Protein AF-0000000068354036 (afdb_homodimer)

Radius of gyration: 18.71 Å; Cα contacts (8 Å, |Δi|>4): 370; chains: 2; bounding box: 34×57×46 Å

Structure (mmCIF, N/CA/C/O backbone):
data_AF-0000000068354036-model_v1
#
loop_
_entity.id
_entity.type
_entity.pdbx_description
1 polymer 'Dynein light chain roadblock'
#
loop_
_atom_site.group_PDB
_atom_site.id
_atom_site.type_symbol
_atom_site.label_atom_id
_atom_site.label_alt_id
_atom_site.label_comp_id
_atom_site.label_asym_id
_atom_site.label_entity_id
_atom_site.label_seq_id
_atom_site.pdbx_PDB_ins_code
_atom_site.Cartn_x
_atom_site.Cartn_y
_atom_site.Cartn_z
_atom_site.occupancy
_atom_site.B_iso_or_equiv
_atom_site.auth_seq_id
_atom_site.auth_comp_id
_atom_site.auth_asym_id
_atom_site.auth_atom_id
_atom_site.pdbx_PDB_model_num
ATOM 1 N N . MET A 1 1 ? -12 32.656 7.637 1 22.45 1 MET A N 1
ATOM 2 C CA . MET A 1 1 ? -12.711 31.547 8.25 1 22.45 1 MET A CA 1
ATOM 3 C C . MET A 1 1 ? -11.773 30.359 8.445 1 22.45 1 MET A C 1
ATOM 5 O O . MET A 1 1 ? -11.156 29.875 7.492 1 22.45 1 MET A O 1
ATOM 9 N N . ALA A 1 2 ? -10.922 30.172 9.414 1 35.28 2 ALA A N 1
ATOM 10 C CA . ALA A 1 2 ? -10.055 29.125 9.93 1 35.28 2 ALA A CA 1
ATOM 11 C C . ALA A 1 2 ? -10.664 27.75 9.711 1 35.28 2 ALA A C 1
ATOM 13 O O . ALA A 1 2 ? -11.805 27.484 10.109 1 35.28 2 ALA A O 1
ATOM 14 N N . ALA A 1 3 ? -10.594 27.109 8.625 1 37.38 3 ALA A N 1
ATOM 15 C CA . ALA A 1 3 ? -11.539 26.109 8.125 1 37.38 3 ALA A CA 1
ATOM 16 C C . ALA A 1 3 ? -11.984 25.172 9.234 1 37.38 3 ALA A C 1
ATOM 18 O O . ALA A 1 3 ? -11.148 24.516 9.867 1 37.38 3 ALA A O 1
ATOM 19 N N . ALA A 1 4 ? -13.102 25.391 9.945 1 40.06 4 ALA A N 1
ATOM 20 C CA . ALA A 1 4 ? -13.922 25.188 11.141 1 40.06 4 ALA A CA 1
ATOM 21 C C . ALA A 1 4 ? -13.93 23.734 11.57 1 40.06 4 ALA A C 1
ATOM 23 O O . ALA A 1 4 ? -13.82 23.422 12.758 1 40.06 4 ALA A O 1
ATOM 24 N N . GLY A 1 5 ? -14.664 22.797 10.844 1 39.06 5 GLY A N 1
ATOM 25 C CA . GLY A 1 5 ? -15.367 21.578 11.211 1 39.06 5 GLY A CA 1
ATOM 26 C C . GLY A 1 5 ? -14.438 20.422 11.484 1 39.06 5 GLY A C 1
ATOM 27 O O . GLY A 1 5 ? -14.695 19.297 11.031 1 39.06 5 GLY A O 1
ATOM 28 N N . SER A 1 6 ? -13.156 20.578 11.562 1 49.62 6 SER A N 1
ATOM 29 C CA . SER A 1 6 ? -12.445 19.406 12.07 1 49.62 6 SER A CA 1
ATOM 30 C C . SER A 1 6 ? -13.07 18.891 13.359 1 49.62 6 SER A C 1
ATOM 32 O O . SER A 1 6 ? -12.898 19.484 14.422 1 49.62 6 SER A O 1
ATOM 34 N N . GLY A 1 7 ? -14.336 18.594 13.352 1 48.34 7 GLY A N 1
ATOM 35 C CA . GLY A 1 7 ? -15.062 18.234 14.555 1 48.34 7 GLY A CA 1
ATOM 36 C C . GLY A 1 7 ? -14.227 17.438 15.539 1 48.34 7 GLY A C 1
ATOM 37 O O . GLY A 1 7 ? -13.102 17.031 15.227 1 48.34 7 GLY A O 1
ATOM 38 N N . PRO A 1 8 ? -14.648 17.516 16.812 1 56.28 8 PRO A N 1
ATOM 39 C CA . PRO A 1 8 ? -14.086 16.828 17.969 1 56.28 8 PRO A CA 1
ATOM 40 C C . PRO A 1 8 ? -13.5 15.461 17.625 1 56.28 8 PRO A C 1
ATOM 42 O O . PRO A 1 8 ? -12.5 15.047 18.219 1 56.28 8 PRO A O 1
ATOM 45 N N . ASP A 1 9 ? -14.039 14.93 16.5 1 69.12 9 ASP A N 1
ATOM 46 C CA . ASP A 1 9 ? -13.617 13.578 16.141 1 69.12 9 ASP A CA 1
ATOM 47 C C . ASP A 1 9 ? -12.25 13.578 15.469 1 69.12 9 ASP A C 1
ATOM 49 O O . ASP A 1 9 ? -11.414 12.711 15.742 1 69.12 9 ASP A O 1
ATOM 53 N N . ILE A 1 10 ? -11.93 14.75 14.891 1 74 10 ILE A N 1
ATOM 54 C CA . ILE A 1 10 ? -10.656 14.797 14.18 1 74 10 ILE A CA 1
ATOM 55 C C . ILE A 1 10 ? -9.516 15.047 15.172 1 74 10 ILE A C 1
ATOM 57 O O . ILE A 1 10 ? -8.43 14.492 15.023 1 74 10 ILE A O 1
ATOM 61 N N . GLU A 1 11 ? -9.898 15.82 16.172 1 77.88 11 GLU A N 1
ATOM 62 C CA . GLU A 1 11 ? -8.883 16.125 17.172 1 77.88 11 GLU A CA 1
ATOM 63 C C . GLU A 1 11 ? -8.414 14.867 17.906 1 77.88 11 GLU A C 1
ATOM 65 O O . GLU A 1 11 ? -7.223 14.703 18.156 1 77.88 11 GLU A O 1
ATOM 70 N N . GLU A 1 12 ? -9.414 14.125 18.25 1 78.56 12 GLU A N 1
ATOM 71 C CA . GLU A 1 12 ? -9.062 12.883 18.922 1 78.56 12 GLU A CA 1
ATOM 72 C C . GLU A 1 12 ? -8.227 11.977 18.031 1 78.56 12 GLU A C 1
ATOM 74 O O . GLU A 1 12 ? -7.27 11.352 18.484 1 78.56 12 GLU A O 1
ATOM 79 N N . LEU A 1 13 ? -8.594 11.977 16.75 1 74.88 13 LEU A N 1
ATOM 80 C CA . LEU A 1 13 ? -7.832 11.188 15.789 1 74.88 13 LEU A CA 1
ATOM 81 C C . LEU A 1 13 ? -6.41 11.719 15.648 1 74.88 13 LEU A C 1
ATOM 83 O O . LEU A 1 13 ? -5.449 10.945 15.656 1 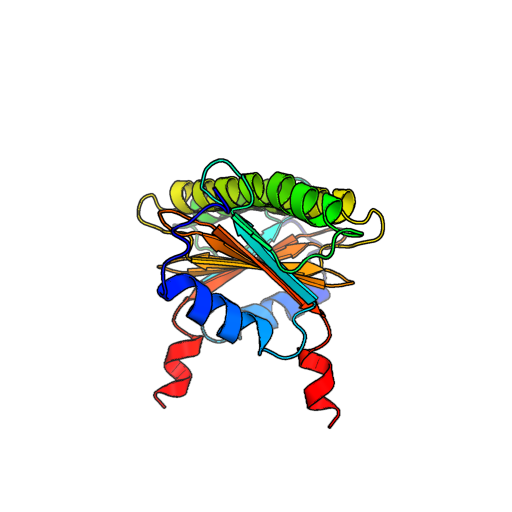74.88 13 LEU A O 1
ATOM 87 N N . VAL A 1 14 ? -6.281 12.953 15.602 1 80.5 14 VAL A N 1
ATOM 88 C CA . VAL A 1 14 ? -4.977 13.586 15.445 1 80.5 14 VAL A CA 1
ATOM 89 C C . VAL A 1 14 ? -4.098 13.266 16.656 1 80.5 14 VAL A C 1
ATOM 91 O O . VAL A 1 14 ? -2.916 12.938 16.5 1 80.5 14 VAL A O 1
ATOM 94 N N . LYS A 1 15 ? -4.75 13.359 17.797 1 82.69 15 LYS A N 1
ATOM 95 C CA . LYS A 1 15 ? -4.016 13.07 19.031 1 82.69 15 LYS A CA 1
ATOM 96 C C . LYS A 1 15 ? -3.516 11.633 19.047 1 82.69 15 LYS A C 1
ATOM 98 O O . LYS A 1 15 ? -2.361 11.375 19.391 1 82.69 15 LYS A O 1
ATOM 103 N N . ARG A 1 16 ? -4.352 10.797 18.672 1 83.94 16 ARG A N 1
ATOM 104 C CA . ARG A 1 16 ? -4.004 9.383 18.656 1 83.94 16 ARG A CA 1
ATOM 105 C C . ARG A 1 16 ? -2.871 9.109 17.672 1 83.94 16 ARG A C 1
ATOM 107 O O . ARG A 1 16 ? -1.925 8.391 17.984 1 83.94 16 ARG A O 1
ATOM 114 N N . ILE A 1 17 ? -2.984 9.711 16.547 1 82.75 17 ILE A N 1
ATOM 115 C CA . ILE A 1 17 ? -1.994 9.516 15.492 1 82.75 17 ILE A CA 1
ATOM 116 C C . ILE A 1 17 ? -0.645 10.07 15.938 1 82.75 17 ILE A C 1
ATOM 118 O O . ILE A 1 17 ? 0.387 9.414 15.781 1 82.75 17 ILE A O 1
ATOM 122 N N . THR A 1 18 ? -0.649 11.258 16.453 1 82.56 18 THR A N 1
ATOM 123 C CA . THR A 1 18 ? 0.591 11.938 16.797 1 82.56 18 THR A CA 1
ATOM 124 C C . THR A 1 18 ? 1.22 11.312 18.047 1 82.56 18 THR A C 1
ATOM 126 O O . THR A 1 18 ? 2.406 11.508 18.312 1 82.56 18 THR A O 1
ATOM 129 N N . SER A 1 19 ? 0.41 10.586 18.781 1 82.75 19 SER A N 1
ATOM 130 C CA . SER A 1 19 ? 0.916 9.961 20 1 82.75 19 SER A CA 1
ATOM 131 C C . SER A 1 19 ? 1.653 8.664 19.688 1 82.75 19 SER A C 1
ATOM 133 O O . SER A 1 19 ? 2.391 8.141 20.531 1 82.75 19 SER A O 1
ATOM 135 N N . HIS A 1 20 ? 1.471 8.242 18.531 1 79.81 20 HIS A N 1
ATOM 136 C CA . HIS A 1 20 ? 2.094 6.984 18.141 1 79.81 20 HIS A CA 1
ATOM 137 C C . HIS A 1 20 ? 3.582 7.168 17.859 1 79.81 20 HIS A C 1
ATOM 139 O O . HIS A 1 20 ? 3.984 8.148 17.234 1 79.81 20 HIS A O 1
ATOM 145 N N . HIS A 1 21 ? 4.328 6.219 18.391 1 80.25 21 HIS A N 1
ATOM 146 C CA . HIS A 1 21 ? 5.777 6.254 18.219 1 80.25 21 HIS A CA 1
ATOM 147 C C . HIS A 1 21 ? 6.156 6.098 16.75 1 80.25 21 HIS A C 1
ATOM 149 O O . HIS A 1 21 ? 5.57 5.285 16.031 1 80.25 21 HIS A O 1
ATOM 155 N N . GLY A 1 22 ? 7.023 7.031 16.328 1 85.25 22 GLY A N 1
ATOM 156 C CA . GLY A 1 22 ? 7.598 6.883 15 1 85.25 22 GLY A CA 1
ATOM 157 C C . GLY A 1 22 ? 6.887 7.707 13.945 1 85.25 22 GLY A C 1
ATOM 158 O O . GLY A 1 22 ? 7.309 7.742 12.789 1 85.25 22 GLY A O 1
ATOM 159 N N . VAL A 1 23 ? 5.812 8.383 14.422 1 90.5 23 VAL A N 1
ATOM 160 C CA . VAL A 1 23 ? 5.082 9.203 13.461 1 90.5 23 VAL A CA 1
ATOM 161 C C . VAL A 1 23 ? 5.855 10.492 13.188 1 90.5 23 VAL A C 1
ATOM 163 O O . VAL A 1 23 ? 6.164 11.25 14.117 1 90.5 23 VAL A O 1
ATOM 166 N N . ARG A 1 24 ? 6.141 10.781 11.969 1 90 24 ARG A N 1
ATOM 167 C CA . ARG A 1 24 ? 6.879 11.969 11.547 1 90 24 ARG A CA 1
ATOM 168 C C . ARG A 1 24 ? 5.926 13.07 11.086 1 90 24 ARG A C 1
ATOM 170 O O . ARG A 1 24 ? 6.285 14.25 11.086 1 90 24 ARG A O 1
ATOM 177 N N . GLY A 1 25 ? 4.82 12.688 10.664 1 91.31 25 GLY A N 1
ATOM 178 C CA . GLY A 1 25 ? 3.842 13.656 10.188 1 91.31 25 GLY A CA 1
ATOM 179 C C . GLY A 1 25 ? 2.537 13.016 9.75 1 91.31 25 GLY A C 1
ATOM 180 O O . GLY A 1 25 ? 2.455 11.797 9.602 1 91.31 25 GLY A O 1
ATOM 181 N N . PHE A 1 26 ? 1.559 13.883 9.672 1 93.81 26 PHE A N 1
ATOM 182 C CA . PHE A 1 26 ? 0.287 13.398 9.156 1 93.81 26 PHE A CA 1
ATOM 183 C C . PHE A 1 26 ? -0.406 14.477 8.328 1 93.81 26 PHE A C 1
ATOM 185 O O . PHE A 1 26 ? -0.078 15.656 8.438 1 93.81 26 PHE A O 1
ATOM 192 N N . LEU A 1 27 ? -1.268 14.023 7.465 1 94.12 27 LEU A N 1
ATOM 193 C CA . LEU A 1 27 ? -2.129 14.859 6.625 1 94.12 27 LEU A CA 1
ATOM 194 C C . LEU A 1 27 ? -3.551 14.305 6.598 1 94.12 27 LEU A C 1
ATOM 196 O O . LEU A 1 27 ? -3.75 13.094 6.488 1 94.12 27 LEU A O 1
ATOM 200 N N . ILE A 1 28 ? -4.469 15.18 6.812 1 94.06 28 ILE A N 1
ATOM 201 C CA . ILE A 1 28 ? -5.863 14.875 6.523 1 94.06 28 ILE A CA 1
ATOM 202 C C . ILE A 1 28 ? -6.324 15.672 5.305 1 94.06 28 ILE A C 1
ATOM 204 O O . ILE A 1 28 ? -6.258 16.906 5.301 1 94.06 28 ILE A O 1
ATOM 208 N N . ILE A 1 29 ? -6.758 14.906 4.312 1 95.38 29 ILE A N 1
ATOM 209 C CA . ILE A 1 29 ? -7.16 15.586 3.086 1 95.38 29 ILE A CA 1
ATOM 210 C C . ILE A 1 29 ? -8.602 15.211 2.738 1 95.38 29 ILE A C 1
ATOM 212 O O . ILE A 1 29 ? -9.094 14.164 3.154 1 95.38 29 ILE A O 1
ATOM 216 N N . ASN A 1 30 ? -9.242 16.141 2.053 1 91 30 ASN A N 1
ATOM 217 C CA . ASN A 1 30 ? -10.57 15.789 1.557 1 91 30 ASN A CA 1
ATOM 218 C C . ASN A 1 30 ? -10.484 14.992 0.26 1 91 30 ASN A C 1
ATOM 220 O O . ASN A 1 30 ? -9.391 14.641 -0.19 1 91 30 ASN A O 1
ATOM 224 N N . ASN A 1 31 ? -11.641 14.703 -0.322 1 87.38 31 ASN A N 1
ATOM 225 C CA . ASN A 1 31 ? -11.695 13.836 -1.493 1 87.38 31 ASN A CA 1
ATOM 226 C C . ASN A 1 31 ? -11.078 14.5 -2.717 1 87.38 31 ASN A C 1
ATOM 228 O O . ASN A 1 31 ? -10.719 13.82 -3.682 1 87.38 31 ASN A O 1
ATOM 232 N N . GLU A 1 32 ? -10.938 15.82 -2.629 1 87.19 32 GLU A N 1
ATOM 233 C CA . GLU A 1 32 ? -10.367 16.547 -3.754 1 87.19 32 GLU A CA 1
ATOM 234 C C . GLU A 1 32 ? -8.852 16.703 -3.6 1 87.19 32 GLU A C 1
ATOM 236 O O . GLU A 1 32 ? -8.195 17.312 -4.449 1 87.19 32 GLU A O 1
ATOM 241 N N . GLY A 1 33 ? -8.328 16.219 -2.514 1 88.81 33 GLY A N 1
ATOM 242 C CA . GLY A 1 33 ? -6.891 16.297 -2.301 1 88.81 33 GLY A CA 1
ATOM 243 C C . GLY A 1 33 ? -6.457 17.562 -1.59 1 88.81 33 GLY A C 1
ATOM 244 O O . GLY A 1 33 ? -5.266 17.875 -1.541 1 88.81 33 GLY A O 1
ATOM 245 N N . ILE A 1 34 ? -7.438 18.312 -1.104 1 90.62 34 ILE A N 1
ATOM 246 C CA . ILE A 1 34 ? -7.129 19.531 -0.388 1 90.62 34 ILE A CA 1
ATOM 247 C C . ILE A 1 34 ? -6.852 19.234 1.08 1 90.62 34 ILE A C 1
ATOM 249 O O . ILE A 1 34 ? -7.625 18.516 1.729 1 90.62 34 ILE A O 1
ATOM 253 N N . ALA A 1 35 ? -5.746 19.719 1.553 1 90.19 35 ALA A N 1
ATOM 254 C CA . ALA A 1 35 ? -5.34 19.469 2.932 1 90.19 35 ALA A CA 1
ATOM 255 C C . ALA A 1 35 ? -6.242 20.203 3.916 1 90.19 35 ALA A C 1
ATOM 257 O O . ALA A 1 35 ? -6.422 21.422 3.809 1 90.19 35 ALA A O 1
ATOM 258 N N . ILE A 1 36 ? -6.785 19.469 4.754 1 88.81 36 ILE A N 1
ATOM 259 C CA . ILE A 1 36 ? -7.652 20.016 5.797 1 88.81 36 ILE A CA 1
ATOM 260 C C . ILE A 1 36 ? -6.836 20.297 7.055 1 88.81 36 ILE A C 1
ATOM 262 O O . ILE A 1 36 ? -7.066 21.297 7.742 1 88.81 36 ILE A O 1
ATOM 266 N N . ARG A 1 37 ? -5.961 19.391 7.363 1 89.31 37 ARG A N 1
ATOM 267 C CA . ARG A 1 37 ? -5.117 19.453 8.555 1 89.31 37 ARG A CA 1
ATOM 268 C C . ARG A 1 37 ? -3.816 18.688 8.344 1 89.31 37 ARG A C 1
ATOM 270 O O . ARG A 1 37 ? -3.801 17.656 7.672 1 89.31 37 ARG A O 1
ATOM 277 N N . HIS A 1 38 ? -2.764 19.219 8.867 1 89.56 38 HIS A N 1
ATOM 278 C CA . HIS A 1 38 ? -1.488 18.516 8.805 1 89.56 38 HIS A CA 1
ATOM 279 C C . HIS A 1 38 ? -0.559 18.969 9.93 1 89.56 38 HIS A C 1
ATOM 281 O O . HIS A 1 38 ? -0.825 19.969 10.594 1 89.56 38 HIS A O 1
ATOM 287 N N . SER A 1 39 ? 0.39 18.172 10.211 1 88.88 39 SER A N 1
ATOM 288 C CA . SER A 1 39 ? 1.324 18.453 11.297 1 88.88 39 SER A CA 1
ATOM 289 C C . SER A 1 39 ? 2.582 19.141 10.781 1 88.88 39 SER A C 1
ATOM 291 O O . SER A 1 39 ? 3.543 19.344 11.523 1 88.88 39 SER A O 1
ATOM 293 N N . PHE A 1 40 ? 2.562 19.484 9.555 1 86.44 40 PHE A N 1
ATOM 294 C CA . PHE A 1 40 ? 3.783 20.031 8.969 1 86.44 40 PHE A CA 1
ATOM 295 C C . PHE A 1 40 ? 3.969 21.484 9.344 1 86.44 40 PHE A C 1
ATOM 297 O O . PHE A 1 40 ? 2.992 22.219 9.531 1 86.44 40 PHE A O 1
ATOM 304 N N . THR A 1 41 ? 5.168 21.844 9.609 1 87.25 41 THR A N 1
ATOM 305 C CA . THR A 1 41 ? 5.496 23.234 9.922 1 87.25 41 THR A CA 1
ATOM 306 C C . THR A 1 41 ? 5.379 24.109 8.688 1 87.25 41 THR A C 1
ATOM 308 O O . THR A 1 41 ? 5.176 23.609 7.578 1 87.25 41 THR A O 1
ATOM 311 N N . GLU A 1 42 ? 5.508 25.391 8.922 1 86.62 42 GLU A N 1
ATOM 312 C CA . GLU A 1 42 ? 5.492 26.328 7.809 1 86.62 42 GLU A CA 1
ATOM 313 C C . GLU A 1 42 ? 6.602 26 6.809 1 86.62 42 GLU A C 1
ATOM 315 O O . GLU A 1 42 ? 6.395 26.094 5.594 1 86.62 42 GLU A O 1
ATOM 320 N N . ALA A 1 43 ? 7.695 25.547 7.336 1 84.69 43 ALA A N 1
ATOM 321 C CA . ALA A 1 43 ? 8.867 25.266 6.508 1 84.69 43 ALA A CA 1
ATOM 322 C C . ALA A 1 43 ? 8.656 24 5.672 1 84.69 43 ALA A C 1
ATOM 324 O O . ALA A 1 43 ? 9.281 23.828 4.625 1 84.69 43 ALA A O 1
ATOM 325 N N . SER A 1 44 ? 7.617 23.156 6.062 1 86.38 44 SER A N 1
ATOM 326 C CA . SER A 1 44 ? 7.41 21.891 5.359 1 86.38 44 SER A CA 1
ATOM 327 C C . SER A 1 44 ? 6.012 21.828 4.758 1 86.38 44 SER A C 1
ATOM 329 O O . SER A 1 44 ? 5.559 20.75 4.355 1 86.38 44 SER A O 1
ATOM 331 N N . ARG A 1 45 ? 5.414 23 4.621 1 86.38 45 ARG A N 1
ATOM 332 C CA . ARG A 1 45 ? 4.043 23.047 4.121 1 86.38 45 ARG A CA 1
ATOM 333 C C . ARG A 1 45 ? 3.959 22.516 2.693 1 86.38 45 ARG A C 1
ATOM 335 O O . ARG A 1 45 ? 2.982 21.859 2.326 1 86.38 45 ARG A O 1
ATOM 342 N N . GLU A 1 46 ? 4.973 22.812 1.975 1 89.5 46 GLU A N 1
ATOM 343 C CA . GLU A 1 46 ? 5.008 22.359 0.59 1 89.5 46 GLU A CA 1
ATOM 344 C C . GLU A 1 46 ? 5.023 20.828 0.517 1 89.5 46 GLU A C 1
ATOM 346 O O . GLU A 1 46 ? 4.461 20.25 -0.41 1 89.5 46 GLU A O 1
ATOM 351 N N . LEU A 1 47 ? 5.664 20.219 1.531 1 89.62 47 LEU A N 1
ATOM 352 C CA . LEU A 1 47 ? 5.715 18.766 1.585 1 89.62 47 LEU A CA 1
ATOM 353 C C . LEU A 1 47 ? 4.32 18.172 1.8 1 89.62 47 LEU A C 1
ATOM 355 O O . LEU A 1 47 ? 3.967 17.172 1.188 1 89.62 47 LEU A O 1
ATOM 359 N N . ALA A 1 48 ? 3.531 18.828 2.539 1 90.94 48 ALA A N 1
ATOM 360 C CA . ALA A 1 48 ? 2.152 18.406 2.758 1 90.94 48 ALA A CA 1
ATOM 361 C C . ALA A 1 48 ? 1.359 18.422 1.454 1 90.94 48 ALA A C 1
ATOM 363 O O . ALA A 1 48 ? 0.595 17.5 1.173 1 90.94 48 ALA A O 1
ATOM 364 N N . VAL A 1 49 ? 1.601 19.469 0.729 1 91.62 49 VAL A N 1
ATOM 365 C CA . VAL A 1 49 ? 0.919 19.609 -0.553 1 91.62 49 VAL A CA 1
ATOM 366 C C . VAL A 1 49 ? 1.365 18.5 -1.501 1 91.62 49 VAL A C 1
ATOM 368 O O . VAL A 1 49 ? 0.542 17.906 -2.201 1 91.62 49 VAL A O 1
ATOM 371 N N . GLN A 1 50 ? 2.611 18.234 -1.486 1 94.25 50 GLN A N 1
ATOM 372 C CA . GLN A 1 50 ? 3.162 17.203 -2.354 1 94.25 50 GLN A CA 1
ATOM 373 C C . GLN A 1 50 ? 2.6 15.828 -1.994 1 94.25 50 GLN A C 1
ATOM 375 O O . GLN A 1 50 ? 2.15 15.086 -2.871 1 94.25 50 GLN A O 1
ATOM 380 N N . TYR A 1 51 ? 2.568 15.539 -0.706 1 96.19 51 TYR A N 1
ATOM 381 C CA . TYR A 1 51 ? 2.008 14.266 -0.27 1 96.19 51 TYR A CA 1
ATOM 382 C C . TYR A 1 51 ? 0.548 14.141 -0.688 1 96.19 51 TYR A C 1
ATOM 384 O O . TYR A 1 51 ? 0.132 13.102 -1.208 1 96.19 51 TYR A O 1
ATOM 392 N N . ALA A 1 52 ? -0.199 15.164 -0.475 1 95.75 52 ALA A N 1
ATOM 393 C CA . ALA A 1 52 ? -1.613 15.148 -0.84 1 95.75 52 ALA A CA 1
ATOM 394 C C . ALA A 1 52 ? -1.791 14.883 -2.332 1 95.75 52 ALA A C 1
ATOM 396 O O . ALA A 1 52 ? -2.594 14.039 -2.73 1 95.75 52 ALA A O 1
ATOM 397 N N . ALA A 1 53 ? -1.021 15.57 -3.102 1 95.62 53 ALA A N 1
ATOM 398 C CA . ALA A 1 53 ? -1.163 15.523 -4.555 1 95.62 53 ALA A CA 1
ATOM 399 C C . ALA A 1 53 ? -0.749 14.164 -5.102 1 95.62 53 ALA A C 1
ATOM 401 O O . ALA A 1 53 ? -1.255 13.719 -6.137 1 95.62 53 ALA A O 1
ATOM 402 N N . LEU A 1 54 ? 0.127 13.547 -4.438 1 96.25 54 LEU A N 1
ATOM 403 C CA . LEU A 1 54 ? 0.699 12.305 -4.953 1 96.25 54 LEU A CA 1
ATOM 404 C C . LEU A 1 54 ? -0.04 11.094 -4.398 1 96.25 54 LEU A C 1
ATOM 406 O O . LEU A 1 54 ? -0.283 10.125 -5.121 1 96.25 54 LEU A O 1
ATOM 410 N N . PHE A 1 55 ? -0.485 11.18 -3.145 1 96.75 55 PHE A N 1
ATOM 411 C CA . PHE A 1 55 ? -1.034 9.984 -2.518 1 96.75 55 PHE A CA 1
ATOM 412 C C . PHE A 1 55 ? -2.541 9.906 -2.732 1 96.75 55 PHE A C 1
ATOM 414 O O . PHE A 1 55 ? -3.123 8.82 -2.689 1 96.75 55 PHE A O 1
ATOM 421 N N . GLN A 1 56 ? -3.172 11.055 -3 1 96.69 56 GLN A N 1
ATOM 422 C CA . GLN A 1 56 ? -4.602 11.016 -3.293 1 96.69 56 GLN A CA 1
ATOM 423 C C . GLN A 1 56 ? -4.883 10.18 -4.539 1 96.69 56 GLN A C 1
ATOM 425 O O . GLN A 1 56 ? -5.676 9.234 -4.492 1 96.69 56 GLN A O 1
ATOM 430 N N . PRO A 1 57 ? -4.191 10.461 -5.648 1 96.69 57 PRO A N 1
ATOM 431 C CA . PRO A 1 57 ? -4.418 9.641 -6.84 1 96.69 57 PRO A CA 1
ATOM 432 C C . PRO A 1 57 ? -4 8.188 -6.641 1 96.69 57 PRO A C 1
ATOM 434 O O . PRO A 1 57 ? -4.637 7.277 -7.184 1 96.69 57 PRO A O 1
ATOM 437 N N . LEU A 1 58 ? -2.979 7.961 -5.9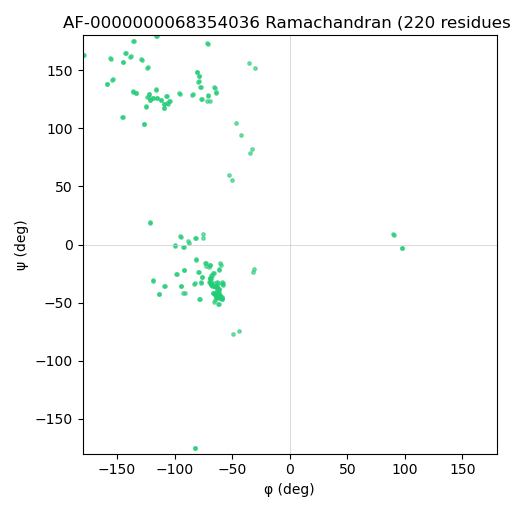34 1 97.25 58 LEU A N 1
ATOM 438 C CA . LEU A 1 58 ? -2.529 6.598 -5.68 1 97.25 58 LEU A CA 1
ATOM 439 C C . LEU A 1 58 ? -3.602 5.797 -4.949 1 97.25 58 LEU A C 1
ATOM 441 O O . LEU A 1 58 ? -3.869 4.645 -5.297 1 97.25 58 LEU A O 1
ATOM 445 N N . ALA A 1 59 ? -4.199 6.438 -3.928 1 97.06 59 ALA A N 1
ATOM 446 C CA . ALA A 1 59 ? -5.266 5.777 -3.176 1 97.06 59 ALA A CA 1
ATOM 447 C C . ALA A 1 59 ? -6.465 5.488 -4.07 1 97.06 59 ALA A C 1
ATOM 449 O O . ALA A 1 59 ? -7.086 4.426 -3.959 1 97.06 59 ALA A O 1
ATOM 450 N N . MET A 1 60 ? -6.738 6.367 -4.91 1 94.94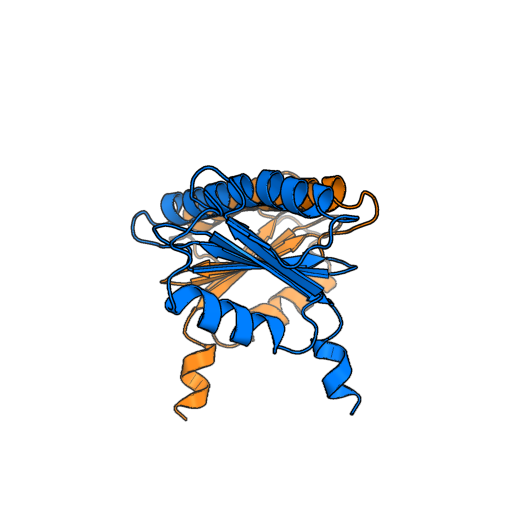 60 MET A N 1
ATOM 451 C CA . MET A 1 60 ? -7.848 6.152 -5.836 1 94.94 60 MET A CA 1
ATOM 452 C C . MET A 1 60 ? -7.543 5.008 -6.793 1 94.94 60 MET A C 1
ATOM 454 O O . MET A 1 60 ? -8.422 4.203 -7.105 1 94.94 60 MET A O 1
ATOM 458 N N . SER A 1 61 ? -6.328 4.973 -7.266 1 97.31 61 SER A N 1
ATOM 459 C CA . SER A 1 61 ? -5.918 3.873 -8.133 1 97.31 61 SER A CA 1
ATOM 460 C C . SER A 1 61 ? -6.02 2.533 -7.406 1 97.31 61 SER A C 1
ATOM 462 O O . SER A 1 61 ? -6.484 1.546 -7.98 1 97.31 61 SER A O 1
ATOM 464 N N . ALA A 1 62 ? -5.578 2.484 -6.164 1 97.94 62 ALA A N 1
ATOM 465 C CA . ALA A 1 62 ? -5.664 1.257 -5.379 1 97.94 62 ALA A CA 1
ATOM 466 C C . ALA A 1 62 ? -7.113 0.82 -5.195 1 97.94 62 ALA A C 1
ATOM 468 O O . ALA A 1 62 ? -7.426 -0.371 -5.27 1 97.94 62 ALA A O 1
ATOM 469 N N . LYS A 1 63 ? -7.945 1.787 -4.961 1 96.31 63 LYS A N 1
ATOM 470 C CA . LYS A 1 63 ? -9.375 1.498 -4.871 1 96.31 63 LYS A CA 1
ATOM 471 C C . LYS A 1 63 ? -9.891 0.862 -6.156 1 96.31 63 LYS A C 1
ATOM 473 O O . LYS A 1 63 ? -10.594 -0.152 -6.117 1 96.31 63 LYS A O 1
ATOM 478 N N . THR A 1 64 ? -9.5 1.479 -7.262 1 97.25 64 THR A N 1
ATOM 479 C CA . THR A 1 64 ? -9.93 0.999 -8.57 1 97.25 64 THR A CA 1
ATOM 480 C C . THR A 1 64 ? -9.422 -0.419 -8.82 1 97.25 64 THR A C 1
ATOM 482 O O . THR A 1 64 ? -10.172 -1.278 -9.289 1 97.25 64 THR A O 1
ATOM 485 N N . VAL A 1 65 ? -8.18 -0.696 -8.477 1 97.44 65 VAL A N 1
ATOM 486 C CA . VAL A 1 65 ? -7.547 -1.997 -8.664 1 97.44 65 VAL A CA 1
ATOM 487 C C . VAL A 1 65 ? -8.312 -3.064 -7.887 1 97.44 65 VAL A C 1
ATOM 489 O O . VAL A 1 65 ? -8.648 -4.117 -8.438 1 97.44 65 VAL A O 1
ATOM 492 N N . LEU A 1 66 ? -8.664 -2.801 -6.641 1 96.69 66 LEU A N 1
ATOM 493 C CA . LEU A 1 66 ? -9.375 -3.766 -5.805 1 96.69 66 LEU A CA 1
ATOM 494 C C . LEU A 1 66 ? -10.781 -4.004 -6.332 1 96.69 66 LEU A C 1
ATOM 496 O O . LEU A 1 66 ? -11.273 -5.133 -6.316 1 96.69 66 LEU A O 1
ATOM 500 N N . GLN A 1 67 ? -11.383 -2.943 -6.855 1 96.88 67 GLN A N 1
ATOM 501 C CA . GLN A 1 67 ? -12.758 -3.053 -7.336 1 96.88 67 GLN A CA 1
ATOM 502 C C . GLN A 1 67 ? -12.812 -3.773 -8.68 1 96.88 67 GLN A C 1
ATOM 504 O O . GLN A 1 67 ? -13.812 -4.414 -9 1 96.88 67 GLN A O 1
ATOM 509 N N . GLU A 1 68 ? -11.719 -3.664 -9.445 1 96.94 68 GLU A N 1
ATOM 510 C CA . GLU A 1 68 ? -11.641 -4.402 -10.703 1 96.94 68 GLU A CA 1
ATOM 511 C C . GLU A 1 68 ? -11.531 -5.906 -10.461 1 96.94 68 GLU A C 1
ATOM 513 O O . GLU A 1 68 ? -12 -6.707 -11.273 1 96.94 68 GLU A O 1
ATOM 518 N N . ILE A 1 69 ? -10.93 -6.281 -9.352 1 94.75 69 ILE A N 1
ATOM 519 C CA . ILE A 1 69 ? -10.828 -7.691 -8.984 1 94.75 69 ILE A CA 1
ATOM 520 C C . ILE A 1 69 ? -12.156 -8.164 -8.391 1 94.75 69 ILE A C 1
ATOM 522 O O . ILE A 1 69 ? -12.648 -9.234 -8.742 1 94.75 69 ILE A O 1
ATOM 526 N N . ASP A 1 70 ? -12.648 -7.355 -7.504 1 95.12 70 ASP A N 1
ATOM 527 C CA . ASP A 1 70 ? -13.922 -7.609 -6.844 1 95.12 70 ASP A CA 1
ATOM 528 C C . ASP A 1 70 ? -14.672 -6.305 -6.574 1 95.12 70 ASP A C 1
ATOM 530 O O . ASP A 1 70 ? -14.281 -5.527 -5.699 1 95.12 70 ASP A O 1
ATOM 534 N N . SER A 1 71 ? -15.781 -6.09 -7.309 1 96.44 71 SER A N 1
ATOM 535 C CA . SER A 1 71 ? -16.531 -4.832 -7.293 1 96.44 71 SER A CA 1
ATOM 536 C C . SER A 1 71 ? -17.047 -4.52 -5.895 1 96.44 71 SER A C 1
ATOM 538 O O . SER A 1 71 ? -17.422 -3.377 -5.605 1 96.44 71 SER A O 1
ATOM 540 N N . ASN A 1 72 ? -17.094 -5.508 -4.98 1 96.06 72 ASN A N 1
ATOM 541 C CA . ASN A 1 72 ? -17.625 -5.305 -3.639 1 96.06 72 ASN A CA 1
ATOM 542 C C . ASN A 1 72 ? -16.5 -5.098 -2.619 1 96.06 72 ASN A C 1
ATOM 544 O O . ASN A 1 72 ? -16.766 -5.043 -1.415 1 96.06 72 ASN A O 1
ATOM 548 N N . ASN A 1 73 ? -15.352 -5.152 -3.082 1 95.31 73 ASN A N 1
ATOM 549 C CA . ASN A 1 73 ? -14.203 -4.973 -2.203 1 95.31 73 ASN A CA 1
ATOM 550 C C . ASN A 1 73 ? -13.945 -3.496 -1.917 1 95.31 73 ASN A C 1
ATOM 552 O O . ASN A 1 73 ? -14.32 -2.629 -2.705 1 95.31 73 ASN A O 1
ATOM 556 N N . GLU A 1 74 ? -13.438 -3.182 -0.763 1 96.19 74 GLU A N 1
ATOM 557 C CA . GLU A 1 74 ? -13.195 -1.81 -0.323 1 96.19 74 GLU A CA 1
ATOM 558 C C . GLU A 1 74 ? -11.805 -1.657 0.279 1 96.19 74 GLU A C 1
ATOM 560 O O . GLU A 1 74 ? -11.398 -2.449 1.133 1 96.19 74 GLU A O 1
ATOM 565 N N . LEU A 1 75 ? -11.195 -0.657 -0.24 1 96.88 75 LEU A N 1
ATOM 566 C CA . LEU A 1 75 ? -9.875 -0.369 0.296 1 96.88 75 LEU A CA 1
ATOM 567 C C . LEU A 1 75 ? -9.969 0.2 1.708 1 96.88 75 LEU A C 1
ATOM 569 O O . LEU A 1 75 ? -10.719 1.146 1.95 1 96.88 75 LEU A O 1
ATOM 573 N N . GLN A 1 76 ? -9.203 -0.409 2.666 1 96.25 76 GLN A N 1
ATOM 574 C CA . GLN A 1 76 ? -9.219 0.069 4.043 1 96.25 76 GLN A CA 1
ATOM 575 C C . GLN A 1 76 ? -7.91 0.761 4.402 1 96.25 76 GLN A C 1
ATOM 577 O O . GLN A 1 76 ? -7.906 1.758 5.129 1 96.25 76 GLN A O 1
ATOM 582 N N . LEU A 1 77 ? -6.84 0.254 3.871 1 96.5 77 LEU A N 1
ATOM 583 C CA . LEU A 1 77 ? -5.539 0.771 4.285 1 96.5 77 LEU A CA 1
ATOM 584 C C . LEU A 1 77 ? -4.477 0.468 3.234 1 96.5 77 LEU A C 1
ATOM 586 O O . LEU A 1 77 ? -4.473 -0.613 2.641 1 96.5 77 LEU A O 1
ATOM 590 N N . ILE A 1 78 ? -3.645 1.448 2.99 1 97.88 78 ILE A N 1
ATOM 591 C CA . ILE A 1 78 ? -2.43 1.258 2.203 1 97.88 78 ILE A CA 1
ATOM 592 C C . ILE A 1 78 ? -1.204 1.508 3.078 1 97.88 78 ILE A C 1
ATOM 594 O O . ILE A 1 78 ? -1.149 2.496 3.814 1 97.88 78 ILE A O 1
ATOM 598 N N . ARG A 1 79 ? -0.309 0.644 2.988 1 96.69 79 ARG A N 1
ATOM 599 C CA . ARG A 1 79 ? 0.986 0.867 3.625 1 96.69 79 ARG A CA 1
ATOM 600 C C . ARG A 1 79 ? 2.121 0.741 2.613 1 96.69 79 ARG A C 1
ATOM 602 O O . ARG A 1 79 ? 2.268 -0.296 1.964 1 96.69 79 ARG A O 1
ATOM 609 N N . LEU A 1 80 ? 2.818 1.844 2.465 1 97.94 80 LEU A N 1
ATOM 610 C CA . LEU A 1 80 ? 3.99 1.866 1.599 1 97.94 80 LEU A CA 1
ATOM 611 C C . LEU A 1 80 ? 5.273 1.971 2.42 1 97.94 80 LEU A C 1
ATOM 613 O O . LEU A 1 80 ? 5.484 2.963 3.119 1 97.94 80 LEU A O 1
ATOM 617 N N . ARG A 1 81 ? 6.031 0.955 2.275 1 96.81 81 ARG A N 1
ATOM 618 C CA . ARG A 1 81 ? 7.324 0.982 2.947 1 96.81 81 ARG A CA 1
ATOM 619 C C . ARG A 1 81 ? 8.453 1.251 1.955 1 96.81 81 ARG A C 1
ATOM 621 O O . ARG A 1 81 ? 8.539 0.599 0.913 1 96.81 81 ARG A O 1
ATOM 628 N N . SER A 1 82 ? 9.141 2.236 2.25 1 96.62 82 SER A N 1
ATOM 629 C CA . SER A 1 82 ? 10.328 2.576 1.474 1 96.62 82 SER A CA 1
ATOM 630 C C . SER A 1 82 ? 11.594 2.463 2.318 1 96.62 82 SER A C 1
ATOM 632 O O . SER A 1 82 ? 11.523 2.111 3.498 1 96.62 82 SER A O 1
ATOM 634 N N . LYS A 1 83 ? 12.75 2.73 1.774 1 93.94 83 LYS A N 1
ATOM 635 C CA . LYS A 1 83 ? 14.031 2.725 2.484 1 93.94 83 LYS A CA 1
ATOM 636 C C . LYS A 1 83 ? 14.039 3.758 3.607 1 93.94 83 LYS A C 1
ATOM 638 O O . LYS A 1 83 ? 14.703 3.57 4.625 1 93.94 83 LYS A O 1
ATOM 643 N N . LYS A 1 84 ? 13.195 4.73 3.529 1 93.31 84 LYS A N 1
ATOM 644 C CA . LYS A 1 84 ? 13.305 5.867 4.441 1 93.31 84 LYS A CA 1
ATOM 645 C C . LYS A 1 84 ? 12.109 5.934 5.387 1 93.31 84 LYS A C 1
ATOM 647 O O . LYS A 1 84 ?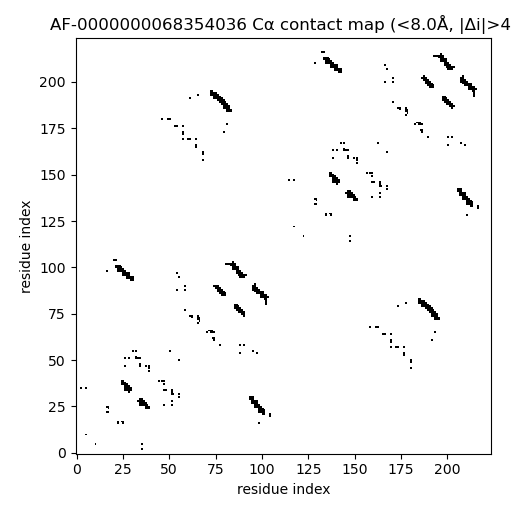 12.273 6.102 6.598 1 93.31 84 LYS A O 1
ATOM 652 N N . ASP A 1 85 ? 10.914 5.707 4.82 1 94.5 85 ASP A N 1
ATOM 653 C CA . ASP A 1 85 ? 9.703 5.902 5.605 1 94.5 85 ASP A CA 1
ATOM 654 C C . ASP A 1 85 ? 8.648 4.844 5.273 1 94.5 85 ASP A C 1
ATOM 656 O O . ASP A 1 85 ? 8.805 4.094 4.309 1 94.5 85 ASP A O 1
ATOM 660 N N . GLU A 1 86 ? 7.793 4.859 6.16 1 96.25 86 GLU A N 1
ATOM 661 C CA . GLU A 1 86 ? 6.539 4.168 5.887 1 96.25 86 GLU A CA 1
ATOM 662 C C . GLU A 1 86 ? 5.367 5.141 5.844 1 96.25 86 GLU A C 1
ATOM 664 O O . GLU A 1 86 ? 5.184 5.941 6.762 1 96.25 86 GLU A O 1
ATOM 669 N N . VAL A 1 87 ? 4.66 5.078 4.75 1 97.25 87 VAL A N 1
ATOM 670 C CA . VAL A 1 87 ? 3.488 5.934 4.598 1 97.25 87 VAL A CA 1
ATOM 671 C C . VAL A 1 87 ? 2.219 5.098 4.734 1 97.25 87 VAL A C 1
ATOM 673 O O . VAL A 1 87 ? 2.074 4.066 4.07 1 97.25 87 VAL A O 1
ATOM 676 N N . ILE A 1 88 ? 1.339 5.52 5.598 1 95.5 88 ILE A N 1
ATOM 677 C CA . ILE A 1 88 ? 0.058 4.852 5.797 1 95.5 88 ILE A CA 1
ATOM 678 C C . ILE A 1 88 ? -1.075 5.746 5.297 1 95.5 88 ILE A C 1
ATOM 680 O O . ILE A 1 88 ? -1.152 6.922 5.66 1 95.5 88 ILE A O 1
ATOM 684 N N . VAL A 1 89 ? -1.847 5.164 4.398 1 96.94 89 VAL A N 1
ATOM 685 C CA . VAL A 1 89 ? -2.965 5.902 3.818 1 96.94 89 VAL A CA 1
ATOM 686 C C . VAL A 1 89 ? -4.277 5.188 4.141 1 96.94 89 VAL A C 1
ATOM 688 O O . VAL A 1 89 ? -4.441 4.008 3.818 1 96.94 89 VAL A O 1
ATOM 691 N N . ALA A 1 90 ? -5.172 5.93 4.715 1 95.31 90 ALA A N 1
ATOM 692 C CA . ALA A 1 90 ? -6.484 5.395 5.07 1 95.31 90 ALA A CA 1
ATOM 693 C C . ALA A 1 90 ? -7.602 6.254 4.488 1 95.31 90 ALA A C 1
ATOM 695 O O . ALA A 1 90 ? -7.941 7.305 5.047 1 95.31 90 ALA A O 1
ATOM 696 N N . PRO A 1 91 ? -8.188 5.703 3.41 1 94.25 91 PRO A N 1
ATOM 697 C CA . PRO A 1 91 ? -9.312 6.445 2.838 1 94.25 91 PRO A CA 1
ATOM 698 C C . PRO A 1 91 ? -10.609 6.246 3.615 1 94.25 91 PRO A C 1
ATOM 700 O O . PRO A 1 91 ? -10.852 5.164 4.16 1 94.25 91 PRO A O 1
ATOM 703 N N . ASP A 1 92 ? -11.367 7.309 3.66 1 88.94 92 ASP A N 1
ATOM 704 C CA . ASP A 1 92 ? -12.719 7.277 4.203 1 88.94 92 ASP A CA 1
ATOM 705 C C . ASP A 1 92 ? -13.688 8.039 3.303 1 88.94 92 ASP A C 1
ATOM 707 O O . ASP A 1 92 ? -13.297 8.547 2.25 1 88.94 92 ASP A O 1
ATOM 711 N N . SER A 1 93 ? -14.898 7.996 3.639 1 89.31 93 SER A N 1
ATOM 712 C CA . SER A 1 93 ? -15.945 8.594 2.816 1 89.31 93 SER A CA 1
ATOM 713 C C . SER A 1 93 ? -15.695 10.078 2.602 1 89.31 93 SER A C 1
ATOM 715 O O . SER A 1 93 ? -15.883 10.594 1.494 1 89.31 93 SER A O 1
ATOM 717 N N . LYS A 1 94 ? -15.141 10.781 3.506 1 87.94 94 LYS A N 1
ATOM 718 C CA . LYS A 1 94 ? -15.047 12.234 3.398 1 87.94 94 LYS A CA 1
ATOM 719 C C . LYS A 1 94 ? -13.594 12.688 3.379 1 87.94 94 LYS A C 1
ATOM 721 O O . LYS A 1 94 ? -13.273 13.742 2.818 1 87.94 94 LYS A O 1
ATOM 726 N N . TYR A 1 95 ? -12.812 11.906 4.047 1 92.31 95 TYR A N 1
ATOM 727 C CA . TYR A 1 95 ? -11.422 12.336 4.172 1 92.31 95 TYR A CA 1
ATOM 728 C C . TYR A 1 95 ? -10.477 11.156 3.979 1 92.31 95 TYR A C 1
ATOM 730 O O . TYR A 1 95 ? -10.898 10 3.98 1 92.31 95 TYR A O 1
ATOM 738 N N . MET A 1 96 ? -9.305 11.5 3.725 1 94.62 96 MET A N 1
ATOM 739 C CA . MET A 1 96 ? -8.203 10.547 3.641 1 94.62 96 MET A CA 1
ATOM 740 C C . MET A 1 96 ? -7.078 10.93 4.602 1 94.62 96 MET A C 1
ATOM 742 O O . MET A 1 96 ? -6.652 12.086 4.641 1 94.62 96 MET A O 1
ATOM 746 N N . LEU A 1 97 ? -6.738 9.93 5.402 1 93.94 97 LEU A N 1
ATOM 747 C CA . LEU A 1 97 ? -5.648 10.133 6.348 1 93.94 97 LEU A CA 1
ATOM 748 C C . LEU A 1 97 ? -4.332 9.617 5.781 1 93.94 97 LEU A C 1
ATOM 750 O O . LEU A 1 97 ? -4.273 8.5 5.254 1 93.94 97 LEU A O 1
ATOM 754 N N . ILE A 1 98 ? -3.273 10.438 5.824 1 96.56 98 ILE A N 1
ATOM 755 C CA . ILE A 1 98 ? -1.924 10.047 5.43 1 96.56 98 ILE A CA 1
ATOM 756 C C . ILE A 1 98 ? -0.971 10.227 6.609 1 96.56 98 ILE A C 1
ATOM 758 O O . ILE A 1 98 ? -0.864 11.32 7.168 1 96.56 98 ILE A O 1
ATOM 762 N N . ILE A 1 99 ? -0.304 9.156 6.934 1 95.5 99 ILE A N 1
ATOM 763 C CA . ILE A 1 99 ? 0.637 9.18 8.047 1 95.5 99 ILE A CA 1
ATOM 764 C C . ILE A 1 99 ? 2.025 8.773 7.559 1 95.5 99 ILE A C 1
ATOM 766 O O . ILE A 1 99 ? 2.172 7.801 6.812 1 95.5 99 ILE A O 1
ATOM 770 N N . ILE A 1 100 ? 2.92 9.57 7.898 1 95.5 100 ILE A N 1
ATOM 771 C CA . ILE A 1 100 ? 4.312 9.281 7.578 1 95.5 100 ILE A CA 1
ATOM 772 C C . ILE A 1 100 ? 5.055 8.852 8.844 1 95.5 100 ILE A C 1
ATOM 774 O O . ILE A 1 100 ? 5.039 9.57 9.852 1 95.5 100 ILE A O 1
ATOM 778 N N . GLN A 1 101 ? 5.586 7.641 8.75 1 94 101 GLN A N 1
ATOM 779 C CA . GLN A 1 101 ? 6.305 7.105 9.898 1 94 101 GLN A CA 1
ATOM 780 C C . GLN A 1 101 ? 7.691 6.605 9.5 1 94 101 GLN A C 1
ATOM 782 O O . GLN A 1 101 ? 7.949 6.348 8.328 1 94 101 GLN A O 1
ATOM 787 N N . ASP A 1 102 ? 8.516 6.539 10.516 1 91.12 102 ASP A N 1
ATOM 788 C CA . ASP A 1 102 ? 9.828 5.945 10.289 1 91.12 102 ASP A CA 1
ATOM 789 C C . ASP A 1 102 ? 9.711 4.465 9.945 1 91.12 102 ASP A C 1
ATOM 791 O O . ASP A 1 102 ? 8.93 3.738 10.555 1 91.12 102 ASP A O 1
ATOM 795 N N . ALA A 1 103 ? 10.484 4.078 8.906 1 85.75 103 ALA A N 1
ATOM 796 C CA . ALA A 1 103 ? 10.422 2.688 8.461 1 85.75 103 ALA A CA 1
ATOM 797 C C . ALA A 1 103 ? 11.023 1.75 9.508 1 85.75 103 ALA A C 1
ATOM 799 O O . ALA A 1 103 ? 10.68 0.567 9.555 1 85.75 103 ALA A O 1
ATOM 800 N N . ASP A 1 104 ? 11.992 2.125 10.234 1 74.56 104 ASP A N 1
ATOM 801 C CA . ASP A 1 104 ? 12.773 1.273 11.133 1 74.56 104 ASP A CA 1
ATOM 802 C C . ASP A 1 104 ? 12.133 1.198 12.516 1 74.56 104 ASP A C 1
ATOM 804 O O . ASP A 1 104 ? 12.703 0.604 13.438 1 74.56 104 ASP A O 1
ATOM 808 N N . MET A 1 105 ? 11.086 1.823 12.633 1 63.97 105 MET A N 1
ATOM 809 C CA . MET A 1 105 ? 10.609 1.828 14.016 1 63.97 105 MET A CA 1
ATOM 810 C C . MET A 1 105 ? 10.133 0.441 14.43 1 63.97 105 MET A C 1
ATOM 812 O O . MET A 1 105 ? 10.203 0.084 15.609 1 63.97 105 MET A O 1
ATOM 816 N N . ASP A 1 106 ? 9.602 -0.305 13.562 1 54.75 106 ASP A N 1
ATOM 817 C CA . ASP A 1 106 ? 9.289 -1.633 14.078 1 54.75 106 ASP A CA 1
ATOM 818 C C . ASP A 1 106 ? 10.562 -2.398 14.43 1 54.75 106 ASP A C 1
ATOM 820 O O . ASP A 1 106 ? 10.523 -3.373 15.18 1 54.75 106 ASP A O 1
ATOM 824 N N . LYS A 1 107 ? 11.688 -2.051 13.812 1 49.34 107 LYS A N 1
ATOM 825 C CA . LYS A 1 107 ? 12.945 -2.699 14.188 1 49.34 107 LYS A CA 1
ATOM 826 C C . LYS A 1 107 ? 13.484 -2.133 15.492 1 49.34 107 LYS A C 1
ATOM 828 O O . LYS A 1 107 ? 14.195 -2.822 16.234 1 49.34 107 LYS A O 1
ATOM 833 N N . ALA A 1 108 ? 13.305 -1.021 15.75 1 42.88 108 ALA A N 1
ATOM 834 C CA . ALA A 1 108 ? 13.891 -0.486 16.969 1 42.88 108 ALA A CA 1
ATOM 835 C C . ALA A 1 108 ? 13.273 -1.134 18.203 1 42.88 108 ALA A C 1
ATOM 837 O O . ALA A 1 108 ? 13.93 -1.265 19.25 1 42.88 108 ALA A O 1
ATOM 838 N N . GLU A 1 109 ? 12.094 -1.469 18.312 1 43.41 109 GLU A N 1
ATOM 839 C CA . GLU A 1 109 ? 11.625 -2.078 19.547 1 43.41 109 GLU A CA 1
ATOM 840 C C . GLU A 1 109 ? 12.211 -3.475 19.734 1 43.41 109 GLU A C 1
ATOM 842 O O . GLU A 1 109 ? 12.172 -4.027 20.844 1 43.41 109 GLU A O 1
ATOM 847 N N . SER A 1 110 ? 12.477 -4.262 18.719 1 38.56 110 SER A N 1
ATOM 848 C CA . SER A 1 110 ? 13.062 -5.574 18.969 1 38.56 110 SER A CA 1
ATOM 849 C C . SER A 1 110 ? 14.484 -5.453 19.516 1 38.56 110 SER A C 1
ATOM 851 O O . SER A 1 110 ? 15.078 -6.441 19.938 1 38.56 110 SER A O 1
ATOM 853 N N . LYS A 1 111 ? 15.188 -4.605 19.328 1 38.72 111 LYS A N 1
ATOM 854 C CA . LYS A 1 111 ? 16.516 -4.469 19.922 1 38.72 111 LYS A CA 1
ATOM 855 C C . LYS A 1 111 ? 16.438 -3.902 21.328 1 38.72 111 LYS A C 1
ATOM 857 O O . LYS A 1 111 ? 17.453 -3.631 21.953 1 38.72 111 LYS A O 1
ATOM 862 N N . LYS A 1 112 ? 15.148 -3.701 21.906 1 33.31 112 LYS A N 1
ATOM 863 C CA . LYS A 1 112 ? 15.203 -3.449 23.344 1 33.31 112 LYS A CA 1
ATOM 864 C C . LYS A 1 112 ? 15 -4.738 24.125 1 33.31 112 LYS A C 1
ATOM 866 O O . LYS A 1 112 ? 14.156 -5.566 23.766 1 33.31 112 LYS A O 1
ATOM 871 N N . MET B 1 1 ? 9.703 -25.953 -23.266 1 21.66 1 MET B N 1
ATOM 872 C CA . MET B 1 1 ? 10.672 -25.578 -22.25 1 21.66 1 MET B CA 1
ATOM 873 C C . MET B 1 1 ? 9.969 -25 -21.016 1 21.66 1 MET B C 1
ATOM 875 O O . MET B 1 1 ? 9.188 -24.047 -21.125 1 21.66 1 MET B O 1
ATOM 879 N N . ALA B 1 2 ? 9.422 -25.625 -20.016 1 33.94 2 ALA B N 1
ATOM 880 C CA . ALA B 1 2 ? 8.805 -25.391 -18.703 1 33.94 2 ALA B CA 1
ATOM 881 C C . ALA B 1 2 ? 9.469 -24.203 -17.984 1 33.94 2 ALA B C 1
ATOM 883 O O . ALA B 1 2 ? 10.688 -24.188 -17.812 1 33.94 2 ALA B O 1
ATOM 884 N N . ALA B 1 3 ? 9.242 -22.984 -18.219 1 36.31 3 ALA B N 1
ATOM 885 C CA . ALA B 1 3 ? 10.18 -21.859 -18.219 1 36.31 3 ALA B CA 1
ATOM 886 C C . ALA B 1 3 ? 11.078 -21.891 -16.984 1 36.31 3 ALA B C 1
ATOM 888 O O . ALA B 1 3 ? 10.586 -21.984 -15.852 1 36.31 3 ALA B O 1
ATOM 889 N N . ALA B 1 4 ? 12.375 -22.281 -17 1 39.09 4 ALA B N 1
ATOM 890 C CA . ALA B 1 4 ? 13.57 -22.844 -16.375 1 39.09 4 ALA B CA 1
ATOM 891 C C . ALA B 1 4 ? 13.852 -22.172 -15.039 1 39.09 4 ALA B C 1
ATOM 893 O O . ALA B 1 4 ? 14.156 -22.844 -14.047 1 39.09 4 ALA B O 1
ATOM 894 N N . GLY B 1 5 ? 14.43 -20.891 -14.992 1 38.41 5 GLY B N 1
ATOM 895 C CA . GLY B 1 5 ? 15.352 -20.172 -14.125 1 38.41 5 GLY B CA 1
ATOM 896 C C . GLY B 1 5 ? 14.719 -19.719 -12.828 1 38.41 5 GLY B C 1
ATOM 897 O O . GLY B 1 5 ? 15.031 -18.625 -12.328 1 38.41 5 GLY B O 1
ATOM 898 N N . SER B 1 6 ? 13.531 -20.047 -12.5 1 48.62 6 SER B N 1
ATOM 899 C CA . SER B 1 6 ? 13.203 -19.656 -11.133 1 48.62 6 SER B CA 1
ATOM 900 C C . SER B 1 6 ? 14.242 -20.172 -10.148 1 48.62 6 SER B C 1
ATOM 902 O O . SER B 1 6 ? 14.312 -21.375 -9.867 1 48.62 6 SER B O 1
ATOM 904 N N . GLY B 1 7 ? 15.469 -19.797 -10.289 1 47.62 7 GLY B N 1
ATOM 905 C CA . GLY B 1 7 ? 16.578 -20.297 -9.492 1 47.62 7 GLY B CA 1
ATOM 906 C C . GLY B 1 7 ? 16.156 -20.688 -8.086 1 47.62 7 GLY B C 1
ATOM 907 O O . GLY B 1 7 ? 15.047 -20.375 -7.652 1 47.62 7 GLY B O 1
ATOM 908 N N . PRO B 1 8 ? 16.906 -21.656 -7.535 1 55.84 8 PRO B N 1
ATOM 909 C CA . PRO B 1 8 ? 16.797 -22.188 -6.172 1 55.84 8 PRO B CA 1
ATOM 910 C C . PRO B 1 8 ? 16.312 -21.141 -5.172 1 55.84 8 PRO B C 1
ATOM 912 O O . PRO B 1 8 ? 15.609 -21.469 -4.211 1 55.84 8 PRO B O 1
ATOM 915 N N . ASP B 1 9 ? 16.516 -19.875 -5.598 1 67.5 9 ASP B N 1
ATOM 916 C CA . ASP B 1 9 ? 16.188 -18.797 -4.672 1 67.5 9 ASP B CA 1
ATOM 917 C C . ASP B 1 9 ? 14.695 -18.516 -4.656 1 67.5 9 ASP B C 1
ATOM 919 O O . ASP B 1 9 ? 14.109 -18.281 -3.598 1 67.5 9 ASP B O 1
ATOM 923 N N . ILE B 1 10 ? 14.039 -18.906 -5.777 1 73 10 ILE B N 1
ATOM 924 C CA . ILE B 1 10 ? 12.617 -18.609 -5.844 1 73 10 ILE B CA 1
ATOM 925 C C . ILE B 1 10 ? 11.82 -19.688 -5.113 1 73 10 ILE B C 1
ATOM 927 O O . ILE B 1 10 ? 10.828 -19.391 -4.449 1 73 10 ILE B O 1
ATOM 931 N N . GLU B 1 11 ? 12.383 -20.891 -5.219 1 76.88 11 GLU B N 1
ATOM 932 C CA . GLU B 1 11 ? 11.695 -22 -4.57 1 76.88 11 GLU B CA 1
ATOM 933 C C . GLU B 1 11 ? 11.633 -21.797 -3.059 1 76.88 11 GLU B C 1
ATOM 935 O O . GLU B 1 11 ? 10.609 -22.078 -2.432 1 76.88 11 GLU B O 1
ATOM 940 N N . GLU B 1 12 ? 12.789 -21.422 -2.598 1 76.81 12 GLU B N 1
ATOM 941 C CA . GLU B 1 12 ? 12.828 -21.188 -1.157 1 76.81 12 GLU B CA 1
ATOM 942 C C . GLU B 1 12 ? 11.875 -20.062 -0.754 1 76.81 12 GLU B C 1
ATOM 944 O O . GLU B 1 12 ? 11.188 -20.172 0.264 1 76.81 12 GLU B O 1
ATOM 949 N N . LEU B 1 13 ? 11.812 -19.047 -1.601 1 74.38 13 LEU B N 1
ATOM 950 C CA . LEU B 1 13 ? 10.906 -17.938 -1.351 1 74.38 13 LEU B CA 1
ATOM 951 C C . LEU B 1 13 ? 9.453 -18.406 -1.418 1 74.38 13 LEU B C 1
ATOM 953 O O . LEU B 1 13 ? 8.648 -18.062 -0.551 1 74.38 13 LEU B O 1
ATOM 957 N N . VAL B 1 14 ? 9.156 -19.172 -2.348 1 79.44 14 VAL B N 1
ATOM 958 C CA . VAL B 1 14 ? 7.797 -19.672 -2.539 1 79.44 14 VAL B CA 1
ATOM 959 C C . VAL B 1 14 ? 7.379 -20.516 -1.339 1 79.44 14 VAL B C 1
ATOM 961 O O . VAL B 1 14 ? 6.258 -20.391 -0.846 1 79.44 14 VAL B O 1
ATOM 964 N N . LYS B 1 15 ? 8.336 -21.344 -0.928 1 81.75 15 LYS B N 1
ATOM 965 C CA . LYS B 1 15 ? 8.055 -22.203 0.218 1 81.75 15 LYS B CA 1
ATOM 966 C C . LYS B 1 15 ? 7.762 -21.375 1.467 1 81.75 15 LYS B C 1
ATOM 968 O O . LYS B 1 15 ? 6.809 -21.656 2.195 1 81.75 15 LYS B O 1
ATOM 973 N N . ARG B 1 16 ? 8.539 -20.406 1.636 1 83.38 16 ARG B N 1
ATOM 974 C CA . ARG B 1 16 ? 8.375 -19.547 2.801 1 83.38 16 ARG B CA 1
ATOM 975 C C . ARG B 1 16 ? 7.039 -18.812 2.754 1 83.38 16 ARG B C 1
ATOM 977 O O . ARG B 1 16 ? 6.324 -18.75 3.756 1 83.38 16 ARG B O 1
ATOM 984 N N . ILE B 1 17 ? 6.73 -18.344 1.625 1 82.19 17 ILE B N 1
ATOM 985 C CA . ILE B 1 17 ? 5.496 -17.578 1.443 1 82.19 17 ILE B CA 1
ATOM 986 C C . ILE B 1 17 ? 4.293 -18.5 1.673 1 82.19 17 ILE B C 1
ATOM 988 O O . ILE B 1 17 ? 3.352 -18.125 2.377 1 82.19 17 ILE B O 1
ATOM 992 N N . THR B 1 18 ? 4.312 -19.625 1.047 1 81.75 18 THR B N 1
ATOM 993 C CA . THR B 1 18 ? 3.166 -20.531 1.084 1 81.75 18 THR B CA 1
ATOM 994 C C . THR B 1 18 ? 3.018 -21.156 2.465 1 81.75 18 THR B C 1
ATOM 996 O O . THR B 1 18 ? 1.951 -21.672 2.807 1 81.75 18 THR B O 1
ATOM 999 N N . SER B 1 19 ? 4.09 -21.125 3.223 1 82.06 19 SER B N 1
ATOM 1000 C CA . SER B 1 19 ? 4.047 -21.734 4.555 1 82.06 19 SER B CA 1
ATOM 1001 C C . SER B 1 19 ? 3.398 -20.781 5.562 1 82.06 19 SER B C 1
ATOM 1003 O O . SER B 1 19 ? 3.012 -21.203 6.652 1 82.06 19 SER B O 1
ATOM 1005 N N . HIS B 1 20 ? 3.26 -19.609 5.16 1 79.12 20 HIS B N 1
ATOM 1006 C CA . HIS B 1 20 ? 2.693 -18.625 6.066 1 79.12 20 HIS B CA 1
ATOM 1007 C C . HIS B 1 20 ? 1.181 -18.766 6.172 1 79.12 20 HIS B C 1
ATOM 1009 O O . HIS B 1 20 ? 0.5 -18.969 5.164 1 79.12 20 HIS B O 1
ATOM 1015 N N . HIS B 1 21 ? 0.735 -18.688 7.398 1 80 21 HIS B N 1
ATOM 1016 C CA . HIS B 1 21 ? -0.696 -18.797 7.66 1 80 21 HIS B CA 1
ATOM 1017 C C . HIS B 1 21 ? -1.463 -17.641 7.027 1 80 21 HIS B C 1
ATOM 1019 O O . HIS B 1 21 ? -1.014 -16.5 7.074 1 80 21 HIS B O 1
ATOM 1025 N N . GLY B 1 22 ? -2.52 -18.031 6.316 1 84.81 22 GLY B N 1
ATOM 1026 C CA . GLY B 1 22 ? -3.424 -17.016 5.809 1 84.81 22 GLY B CA 1
ATOM 1027 C C . GLY B 1 22 ? -3.156 -16.641 4.363 1 84.81 22 GLY B C 1
ATOM 1028 O O . GLY B 1 22 ? -3.891 -15.852 3.775 1 84.81 22 GLY B O 1
ATOM 1029 N N . VAL B 1 23 ? -2.074 -17.281 3.84 1 90.25 23 VAL B N 1
ATOM 1030 C CA . VAL B 1 23 ? -1.763 -16.984 2.443 1 90.25 23 VAL B CA 1
ATOM 1031 C C . VAL B 1 23 ? -2.748 -17.719 1.532 1 90.25 23 VAL B C 1
ATOM 1033 O O . VAL B 1 23 ? -2.875 -18.938 1.596 1 90.25 23 VAL B O 1
ATOM 1036 N N . ARG B 1 24 ? -3.402 -17.016 0.67 1 89.94 24 ARG B N 1
ATOM 1037 C CA . ARG B 1 24 ? -4.387 -17.562 -0.257 1 89.94 24 ARG B CA 1
ATOM 1038 C C . ARG B 1 24 ? -3.771 -17.797 -1.634 1 89.94 24 ARG B C 1
ATOM 1040 O O . ARG B 1 24 ? -4.27 -18.609 -2.412 1 89.94 24 ARG B O 1
ATOM 1047 N N . GLY B 1 25 ? -2.787 -17.078 -1.91 1 91.31 25 GLY B N 1
ATOM 1048 C CA . GLY B 1 25 ? -2.135 -17.219 -3.203 1 91.31 25 GLY B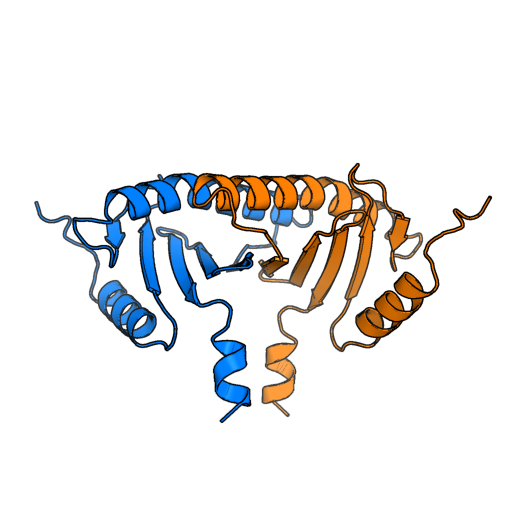 CA 1
ATOM 1049 C C . GLY B 1 25 ? -0.949 -16.281 -3.375 1 91.31 25 GLY B C 1
ATOM 1050 O O . GLY B 1 25 ? -0.746 -15.375 -2.57 1 91.31 25 GLY B O 1
ATOM 1051 N N . PHE B 1 26 ? -0.167 -16.641 -4.367 1 93.62 26 PHE B N 1
ATOM 1052 C CA . PHE B 1 26 ? 0.944 -15.75 -4.691 1 93.62 26 PHE B CA 1
ATOM 1053 C C . PHE B 1 26 ? 1.203 -15.734 -6.195 1 93.62 26 PHE B C 1
ATOM 1055 O O . PHE B 1 26 ? 0.762 -16.641 -6.914 1 93.62 26 PHE B O 1
ATOM 1062 N N . LEU B 1 27 ? 1.814 -14.68 -6.625 1 93.94 27 LEU B N 1
ATOM 1063 C CA . LEU B 1 27 ? 2.258 -14.469 -7.996 1 93.94 27 LEU B CA 1
ATOM 1064 C C . LEU B 1 27 ? 3.666 -13.891 -8.031 1 93.94 27 LEU B C 1
ATOM 1066 O O . LEU B 1 27 ? 3.992 -12.992 -7.25 1 93.94 27 LEU B O 1
ATOM 1070 N N . ILE B 1 28 ? 4.484 -14.492 -8.836 1 93.75 28 ILE B N 1
ATOM 1071 C CA . ILE B 1 28 ? 5.758 -13.875 -9.188 1 93.75 28 ILE B CA 1
ATOM 1072 C C . ILE B 1 28 ? 5.723 -13.422 -10.648 1 93.75 28 ILE B C 1
ATOM 1074 O O . ILE B 1 28 ? 5.496 -14.227 -11.555 1 93.75 28 ILE B O 1
ATOM 1078 N N . ILE B 1 29 ? 5.93 -12.109 -10.797 1 95.19 29 ILE B N 1
ATOM 1079 C CA . ILE B 1 29 ? 5.852 -11.578 -12.156 1 95.19 29 ILE B CA 1
ATOM 1080 C C . ILE B 1 29 ? 7.16 -10.867 -12.508 1 95.19 29 ILE B C 1
ATOM 1082 O O . ILE B 1 29 ? 7.891 -10.422 -11.617 1 95.19 29 ILE B O 1
ATOM 1086 N N . ASN B 1 30 ? 7.441 -10.859 -13.789 1 90.62 30 ASN B N 1
ATOM 1087 C CA . ASN B 1 30 ? 8.594 -10.07 -14.211 1 90.62 30 ASN B CA 1
ATOM 1088 C C . ASN B 1 30 ? 8.234 -8.602 -14.367 1 90.62 30 ASN B C 1
ATOM 1090 O O . ASN B 1 30 ? 7.113 -8.195 -14.062 1 90.62 30 ASN B O 1
ATOM 1094 N N . ASN B 1 31 ? 9.188 -7.82 -14.844 1 87 31 ASN B N 1
ATOM 1095 C CA . ASN B 1 31 ? 9.016 -6.375 -14.914 1 87 31 ASN B CA 1
ATOM 1096 C C . ASN B 1 31 ? 7.98 -5.984 -15.969 1 87 31 ASN B C 1
ATOM 1098 O O . ASN B 1 31 ? 7.449 -4.871 -15.938 1 87 31 ASN B O 1
ATOM 1102 N N . GLU B 1 32 ? 7.699 -6.922 -16.859 1 86.56 32 GLU B N 1
ATOM 1103 C CA . GLU B 1 32 ? 6.723 -6.641 -17.906 1 86.56 32 GLU B CA 1
ATOM 1104 C C . GLU B 1 32 ? 5.32 -7.059 -17.484 1 86.56 32 GLU B C 1
ATOM 1106 O O . GLU B 1 32 ? 4.363 -6.91 -18.25 1 86.56 32 GLU B O 1
ATOM 1111 N N . GLY B 1 33 ? 5.207 -7.633 -16.312 1 88.12 33 GLY B N 1
ATOM 1112 C CA . GLY B 1 33 ? 3.9 -8.039 -15.82 1 88.12 33 GLY B CA 1
ATOM 1113 C C . GLY B 1 33 ? 3.531 -9.461 -16.203 1 88.12 33 GLY B C 1
ATOM 1114 O O . GLY B 1 33 ? 2.379 -9.867 -16.047 1 88.12 33 GLY B O 1
ATOM 1115 N N . ILE B 1 34 ? 4.496 -10.156 -16.766 1 90.38 34 ILE B N 1
ATOM 1116 C CA . ILE B 1 34 ? 4.25 -11.539 -17.156 1 90.38 34 ILE B CA 1
ATOM 1117 C C . ILE B 1 34 ? 4.461 -12.469 -15.969 1 90.38 34 ILE B C 1
ATOM 1119 O O . ILE B 1 34 ? 5.48 -12.383 -15.281 1 90.38 34 ILE B O 1
ATOM 1123 N N . ALA B 1 35 ? 3.49 -13.312 -15.742 1 90.06 35 ALA B N 1
ATOM 1124 C CA . ALA B 1 35 ? 3.553 -14.227 -14.609 1 90.06 35 ALA B CA 1
ATOM 1125 C C . ALA B 1 35 ? 4.594 -15.32 -14.844 1 90.06 35 ALA B C 1
ATOM 1127 O O . ALA B 1 35 ? 4.562 -16.016 -15.867 1 90.06 35 ALA B O 1
ATOM 1128 N N . ILE B 1 36 ? 5.473 -15.383 -13.961 1 88.56 36 ILE B N 1
ATOM 1129 C CA . ILE B 1 36 ? 6.531 -16.391 -13.992 1 88.56 36 ILE B CA 1
ATOM 1130 C C . ILE B 1 36 ? 6.098 -17.625 -13.219 1 88.56 36 ILE B C 1
ATOM 1132 O O . ILE B 1 36 ? 6.379 -18.75 -13.625 1 88.56 36 ILE B O 1
ATOM 1136 N N . ARG B 1 37 ? 5.484 -17.406 -12.102 1 88.88 37 ARG B N 1
ATOM 1137 C CA . ARG B 1 37 ? 5.035 -18.453 -11.195 1 88.88 37 ARG B CA 1
ATOM 1138 C C . ARG B 1 37 ? 3.852 -17.984 -10.352 1 88.88 37 ARG B C 1
ATOM 1140 O O . ARG B 1 37 ? 3.775 -16.812 -9.984 1 88.88 37 ARG B O 1
ATOM 1147 N N . HIS B 1 38 ? 2.938 -18.875 -10.148 1 89.25 38 HIS B N 1
ATOM 1148 C CA . HIS B 1 38 ? 1.812 -18.562 -9.281 1 89.25 38 HIS B CA 1
ATOM 1149 C C . HIS B 1 38 ? 1.208 -19.828 -8.68 1 89.25 38 HIS B C 1
ATOM 1151 O O . HIS B 1 38 ? 1.524 -20.938 -9.109 1 89.25 38 HIS B O 1
ATOM 1157 N N . SER B 1 39 ? 0.504 -19.656 -7.633 1 88.69 39 SER B N 1
ATOM 1158 C CA . SER B 1 39 ? -0.092 -20.781 -6.922 1 88.69 39 SER B CA 1
ATOM 1159 C C . SER B 1 39 ? -1.526 -21.031 -7.383 1 88.69 39 SER B C 1
ATOM 1161 O O . SER B 1 39 ? -2.236 -21.844 -6.805 1 88.69 39 SER B O 1
ATOM 1163 N N . PHE B 1 40 ? -1.929 -20.344 -8.359 1 86.5 40 PHE B N 1
ATOM 1164 C CA . PHE B 1 40 ? -3.33 -20.422 -8.75 1 86.5 40 PHE B CA 1
ATOM 1165 C C . PHE B 1 40 ? -3.59 -21.672 -9.57 1 86.5 40 PHE B C 1
ATOM 1167 O O . PHE B 1 40 ? -2.713 -22.141 -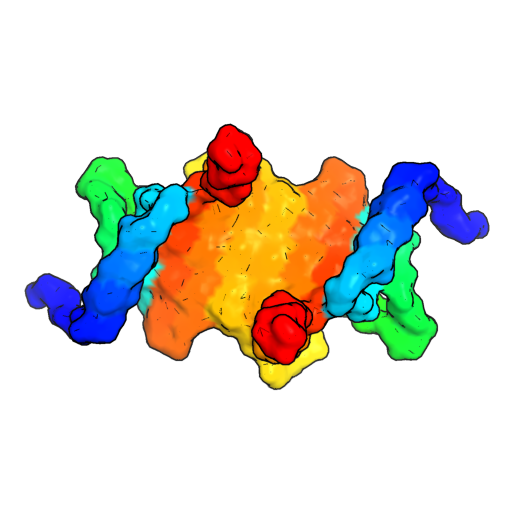10.305 1 86.5 40 PHE B O 1
ATOM 1174 N N . THR B 1 41 ? -4.688 -22.281 -9.328 1 87.31 41 THR B N 1
ATOM 1175 C CA . THR B 1 41 ? -5.094 -23.469 -10.078 1 87.31 41 THR B CA 1
ATOM 1176 C C . THR B 1 41 ? -5.5 -23.078 -11.5 1 87.31 41 THR B C 1
ATOM 1178 O O . THR B 1 41 ? -5.57 -21.891 -11.836 1 87.31 41 THR B O 1
ATOM 1181 N N . GLU B 1 42 ? -5.746 -24.078 -12.273 1 86.75 42 GLU B N 1
ATOM 1182 C CA . GLU B 1 42 ? -6.219 -23.844 -13.633 1 86.75 42 GLU B CA 1
ATOM 1183 C C . GLU B 1 42 ? -7.52 -23.047 -13.641 1 86.75 42 GLU B C 1
ATOM 1185 O O . GLU B 1 42 ? -7.707 -22.156 -14.469 1 86.75 42 GLU B O 1
ATOM 1190 N N . ALA B 1 43 ? -8.297 -23.312 -12.641 1 84.88 43 ALA B N 1
ATOM 1191 C CA . ALA B 1 43 ? -9.609 -22.672 -12.555 1 84.88 43 ALA B CA 1
ATOM 1192 C C . ALA B 1 43 ? -9.477 -21.203 -12.164 1 84.88 43 ALA B C 1
ATOM 1194 O O . ALA B 1 43 ? -10.367 -20.391 -12.438 1 84.88 43 ALA B O 1
ATOM 1195 N N . SER B 1 44 ? -8.266 -20.797 -11.625 1 86.38 44 SER B N 1
ATOM 1196 C CA . SER B 1 44 ? -8.102 -19.422 -11.148 1 86.38 44 SER B CA 1
ATOM 1197 C C . SER B 1 44 ? -6.957 -18.719 -11.875 1 86.38 44 SER B C 1
ATOM 1199 O O . SER B 1 44 ? -6.5 -17.656 -11.445 1 86.38 44 SER B O 1
ATOM 1201 N N . ARG B 1 45 ? -6.598 -19.297 -13.008 1 86.56 45 ARG B N 1
ATOM 1202 C CA . ARG B 1 45 ? -5.465 -18.766 -13.758 1 86.56 45 ARG B CA 1
ATOM 1203 C C . ARG B 1 45 ? -5.746 -17.344 -14.234 1 86.56 45 ARG B C 1
ATOM 1205 O O . ARG B 1 45 ? -4.844 -16.5 -14.258 1 86.56 45 ARG B O 1
ATOM 1212 N N . GLU B 1 46 ? -6.965 -17.141 -14.586 1 89.44 46 GLU B N 1
ATOM 1213 C CA . GLU B 1 46 ? -7.352 -15.812 -15.047 1 89.44 46 GLU B CA 1
ATOM 1214 C C . GLU B 1 46 ? -7.168 -14.766 -13.945 1 89.44 46 GLU B C 1
ATOM 1216 O O . GLU B 1 46 ? -6.828 -13.617 -14.219 1 89.44 46 GLU B O 1
ATOM 1221 N N . LEU B 1 47 ? -7.379 -15.219 -12.695 1 89.56 47 LEU B N 1
ATOM 1222 C CA . LEU B 1 47 ? -7.203 -14.328 -11.555 1 89.56 47 LEU B CA 1
ATOM 1223 C C . LEU B 1 47 ? -5.742 -13.914 -11.414 1 89.56 47 LEU B C 1
ATOM 1225 O O . LEU B 1 47 ? -5.445 -12.75 -11.125 1 89.56 47 LEU B O 1
ATOM 1229 N N . ALA B 1 48 ? -4.875 -14.789 -11.703 1 90.88 48 ALA B N 1
ATOM 1230 C CA . ALA B 1 48 ? -3.447 -14.484 -11.672 1 90.88 48 ALA B CA 1
ATOM 1231 C C . ALA B 1 48 ? -3.092 -13.406 -12.695 1 90.88 48 ALA B C 1
ATOM 1233 O O . ALA B 1 48 ? -2.32 -12.492 -12.398 1 90.88 48 ALA B O 1
ATOM 1234 N N . VAL B 1 49 ? -3.68 -13.562 -13.828 1 91.56 49 VAL B N 1
ATOM 1235 C CA . VAL B 1 49 ? -3.441 -12.602 -14.898 1 91.56 49 VAL B CA 1
ATOM 1236 C C . VAL B 1 49 ? -3.988 -11.234 -14.492 1 91.56 49 VAL B C 1
ATOM 1238 O O . VAL B 1 49 ? -3.334 -10.211 -14.703 1 91.56 49 VAL B O 1
ATOM 1241 N N . GLN B 1 50 ? -5.117 -11.258 -13.922 1 94.12 50 GLN B N 1
ATOM 1242 C CA . GLN B 1 50 ? -5.746 -10.008 -13.492 1 94.12 50 GLN B CA 1
ATOM 1243 C C . GLN B 1 50 ? -4.918 -9.312 -12.422 1 94.12 50 GLN B C 1
ATOM 1245 O O . GLN B 1 50 ? -4.652 -8.109 -12.516 1 94.12 50 GLN B O 1
ATOM 1250 N N . TYR B 1 51 ? -4.453 -10.086 -11.461 1 96.12 51 TYR B N 1
ATOM 1251 C CA . TYR B 1 51 ? -3.619 -9.508 -10.414 1 96.12 51 TYR B CA 1
ATOM 1252 C C . TYR B 1 51 ? -2.348 -8.906 -11 1 96.12 51 TYR B C 1
ATOM 1254 O O . TYR B 1 51 ? -1.966 -7.789 -10.656 1 96.12 51 TYR B O 1
ATOM 1262 N N . ALA B 1 52 ? -1.73 -9.625 -11.867 1 95.62 52 ALA B N 1
ATOM 1263 C CA . ALA B 1 52 ? -0.501 -9.141 -12.492 1 95.62 52 ALA B CA 1
ATOM 1264 C C . ALA B 1 52 ? -0.741 -7.828 -13.234 1 95.62 52 ALA B C 1
ATOM 1266 O O . ALA B 1 52 ? 0.021 -6.871 -13.07 1 95.62 52 ALA B O 1
ATOM 1267 N N . ALA B 1 53 ? -1.798 -7.801 -13.961 1 95.56 53 ALA B N 1
ATOM 1268 C CA . ALA B 1 53 ? -2.09 -6.66 -14.828 1 95.56 53 ALA B CA 1
ATOM 1269 C C . ALA B 1 53 ? -2.451 -5.426 -14.008 1 95.56 53 ALA B C 1
ATOM 1271 O O . ALA B 1 53 ? -2.221 -4.297 -14.438 1 95.56 53 ALA B O 1
ATOM 1272 N N . LEU B 1 54 ? -2.994 -5.641 -12.883 1 96.19 54 LEU B N 1
ATOM 1273 C CA . LEU B 1 54 ? -3.512 -4.531 -12.086 1 96.19 54 LEU B CA 1
ATOM 1274 C C . LEU B 1 54 ? -2.477 -4.059 -11.078 1 96.19 54 LEU B C 1
ATOM 1276 O O . LEU B 1 54 ? -2.322 -2.857 -10.852 1 96.19 54 LEU B O 1
ATOM 1280 N N . PHE B 1 55 ? -1.691 -5.004 -10.539 1 96.62 55 PHE B N 1
ATOM 1281 C CA . PHE B 1 55 ? -0.816 -4.625 -9.438 1 96.62 55 PHE B CA 1
ATOM 1282 C C . PHE B 1 55 ? 0.554 -4.203 -9.953 1 96.62 55 PHE B C 1
ATOM 1284 O O . PHE B 1 55 ? 1.268 -3.447 -9.289 1 96.62 55 PHE B O 1
ATOM 1291 N N . GLN B 1 56 ? 0.901 -4.652 -11.172 1 96.56 56 GLN B N 1
ATOM 1292 C CA . GLN B 1 56 ? 2.168 -4.203 -11.742 1 96.56 56 GLN B CA 1
ATOM 1293 C C . GLN B 1 56 ? 2.178 -2.691 -11.938 1 96.56 56 GLN B C 1
ATOM 1295 O O . GLN B 1 56 ? 3.078 -2.006 -11.445 1 96.56 56 GLN B O 1
ATOM 1300 N N . PRO B 1 57 ? 1.151 -2.141 -12.594 1 96.62 57 PRO B N 1
ATOM 1301 C CA . PRO B 1 57 ? 1.125 -0.685 -12.75 1 96.62 57 PRO B CA 1
ATOM 1302 C C . PRO B 1 57 ? 0.998 0.05 -11.422 1 96.62 57 PRO B C 1
ATOM 1304 O O . PRO B 1 57 ? 1.562 1.134 -11.25 1 96.62 57 PRO B O 1
ATOM 1307 N N . LEU B 1 58 ? 0.282 -0.479 -10.523 1 97.25 58 LEU B N 1
ATOM 1308 C CA . LEU B 1 58 ? 0.126 0.149 -9.211 1 97.25 58 LEU B CA 1
ATOM 1309 C C . LEU B 1 58 ? 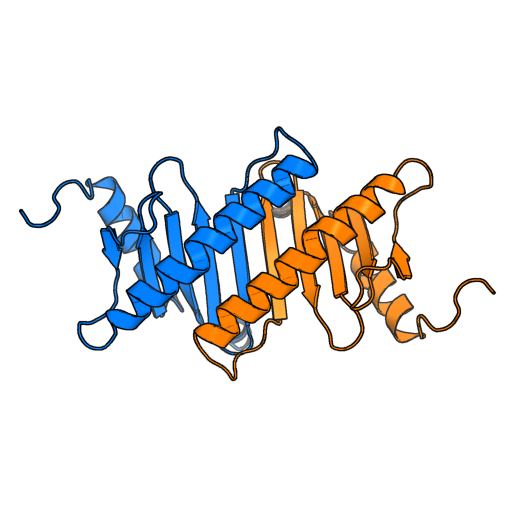1.47 0.27 -8.508 1 97.25 58 LEU B C 1
ATOM 1311 O O . LEU B 1 58 ? 1.779 1.313 -7.926 1 97.25 58 LEU B O 1
ATOM 1315 N N . ALA B 1 59 ? 2.244 -0.821 -8.57 1 97.06 59 ALA B N 1
ATOM 1316 C CA . ALA B 1 59 ? 3.566 -0.809 -7.949 1 97.06 59 ALA B CA 1
ATOM 1317 C C . ALA B 1 59 ? 4.477 0.219 -8.617 1 97.06 59 ALA B C 1
ATOM 1319 O O . ALA B 1 59 ? 5.242 0.91 -7.945 1 97.06 59 ALA B O 1
ATOM 1320 N N . MET B 1 60 ? 4.355 0.317 -9.852 1 94.88 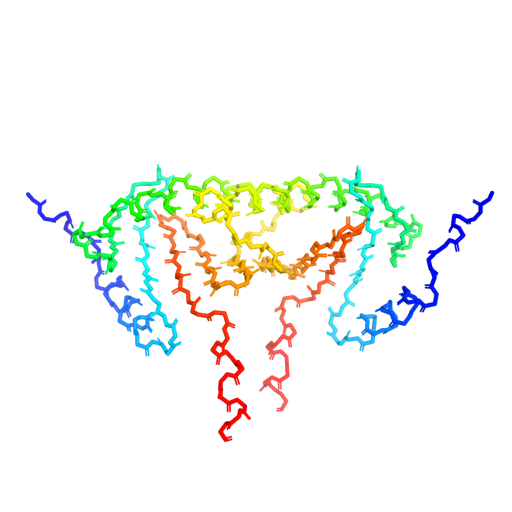60 MET B N 1
ATOM 1321 C CA . MET B 1 60 ? 5.156 1.305 -10.57 1 94.88 60 MET B CA 1
ATOM 1322 C C . MET B 1 60 ? 4.742 2.723 -10.188 1 94.88 60 MET B C 1
ATOM 1324 O O . MET B 1 60 ? 5.594 3.602 -10.039 1 94.88 60 MET B O 1
ATOM 1328 N N . SER B 1 61 ? 3.459 2.934 -10.078 1 97.25 61 SER B N 1
ATOM 1329 C CA . SER B 1 61 ? 2.967 4.234 -9.641 1 97.25 61 SER B CA 1
ATOM 1330 C C . SER B 1 61 ? 3.467 4.574 -8.242 1 97.25 61 SER B C 1
ATOM 1332 O O . SER B 1 61 ? 3.865 5.711 -7.977 1 97.25 61 SER B O 1
ATOM 1334 N N . ALA B 1 62 ? 3.438 3.609 -7.344 1 97.94 62 ALA B N 1
ATOM 1335 C CA . ALA B 1 62 ? 3.924 3.828 -5.984 1 97.94 62 ALA B CA 1
ATOM 1336 C C . ALA B 1 62 ? 5.41 4.18 -5.984 1 97.94 62 ALA B C 1
ATOM 1338 O O . ALA B 1 62 ? 5.848 5.051 -5.227 1 97.94 62 ALA B O 1
ATOM 1339 N N . LYS B 1 63 ? 6.129 3.496 -6.82 1 96.25 63 LYS B N 1
ATOM 1340 C CA . LYS B 1 63 ? 7.543 3.814 -6.973 1 96.25 63 LYS B CA 1
ATOM 1341 C C . LYS B 1 63 ? 7.738 5.262 -7.41 1 96.25 63 LYS B C 1
ATOM 1343 O O . LYS B 1 63 ? 8.555 5.988 -6.836 1 96.25 63 LYS B O 1
ATOM 1348 N N . THR B 1 64 ? 6.953 5.641 -8.406 1 97.25 64 THR B N 1
ATOM 1349 C CA . THR B 1 64 ? 7.031 6.992 -8.945 1 97.25 64 THR B CA 1
ATOM 1350 C C . THR B 1 64 ? 6.676 8.023 -7.883 1 97.25 64 THR B C 1
ATOM 1352 O O . THR B 1 64 ? 7.363 9.039 -7.738 1 97.25 64 THR B O 1
ATOM 1355 N N . VAL B 1 65 ? 5.645 7.77 -7.102 1 97.44 65 VAL B N 1
ATOM 1356 C CA . VAL B 1 65 ? 5.172 8.664 -6.051 1 97.44 65 VAL B CA 1
ATOM 1357 C C . VAL B 1 65 ? 6.27 8.883 -5.016 1 97.44 65 VAL B C 1
ATOM 1359 O O . VAL B 1 65 ? 6.566 10.016 -4.645 1 97.44 65 VAL B O 1
ATOM 1362 N N . LEU B 1 66 ? 6.938 7.828 -4.594 1 96.69 66 LEU B N 1
ATOM 1363 C CA . LEU B 1 66 ? 7.988 7.93 -3.584 1 96.69 66 LEU B CA 1
ATOM 1364 C C . LEU B 1 66 ? 9.195 8.68 -4.133 1 96.69 66 LEU B C 1
ATOM 1366 O O . LEU B 1 66 ? 9.82 9.469 -3.42 1 96.69 66 LEU B O 1
ATOM 1370 N N . GLN B 1 67 ? 9.453 8.477 -5.41 1 96.88 67 GLN B N 1
ATOM 1371 C CA . GLN B 1 67 ? 10.625 9.102 -6.02 1 96.88 67 GLN B CA 1
ATOM 1372 C C . GLN B 1 67 ? 10.383 10.578 -6.289 1 96.88 67 GLN B C 1
ATOM 1374 O O . GLN B 1 67 ? 11.32 11.383 -6.305 1 96.88 67 GLN B O 1
ATOM 1379 N N . GLU B 1 68 ? 9.109 10.922 -6.496 1 97 68 GLU B N 1
ATOM 1380 C CA . GLU B 1 68 ? 8.766 12.328 -6.668 1 97 68 GLU B CA 1
ATOM 1381 C C . GLU B 1 68 ? 8.938 13.102 -5.363 1 97 68 GLU B C 1
ATOM 1383 O O . GLU B 1 68 ? 9.25 14.297 -5.379 1 97 68 GLU B O 1
ATOM 1388 N N . ILE B 1 69 ? 8.75 12.43 -4.242 1 94.75 69 ILE B N 1
ATOM 1389 C CA . ILE B 1 69 ? 8.961 13.047 -2.938 1 94.75 69 ILE B CA 1
ATOM 1390 C C . ILE B 1 69 ? 10.453 13.102 -2.629 1 94.75 69 ILE B C 1
ATOM 1392 O O . ILE B 1 69 ? 10.969 14.133 -2.18 1 94.75 69 ILE B O 1
ATOM 1396 N N . ASP B 1 70 ? 11.078 11.984 -2.861 1 95.12 70 ASP B N 1
ATOM 1397 C CA . ASP B 1 70 ? 12.516 11.836 -2.656 1 95.12 70 ASP B CA 1
ATOM 1398 C C . ASP B 1 70 ? 13.125 10.891 -3.695 1 95.12 70 ASP B C 1
ATOM 1400 O O . ASP B 1 70 ? 12.906 9.68 -3.645 1 95.12 70 ASP B O 1
ATOM 1404 N N . SER B 1 71 ? 13.914 11.469 -4.621 1 96.44 71 SER B N 1
ATOM 1405 C CA . SER B 1 71 ? 14.445 10.75 -5.773 1 96.44 71 SER B CA 1
ATOM 1406 C C . SER B 1 71 ? 15.32 9.578 -5.336 1 96.44 71 SER B C 1
ATOM 1408 O O . SER B 1 71 ? 15.602 8.672 -6.129 1 96.44 71 SER B O 1
ATOM 1410 N N . ASN B 1 72 ? 15.773 9.531 -4.062 1 96 72 ASN B N 1
ATOM 1411 C CA . ASN B 1 72 ? 16.641 8.469 -3.576 1 96 72 ASN B CA 1
ATOM 1412 C C . ASN B 1 72 ? 15.867 7.41 -2.799 1 96 72 ASN B C 1
ATOM 1414 O O . ASN B 1 72 ? 16.453 6.512 -2.201 1 96 72 ASN B O 1
ATOM 1418 N N . ASN B 1 73 ? 14.656 7.633 -2.701 1 95.31 73 ASN B N 1
ATOM 1419 C CA . ASN B 1 73 ? 13.805 6.691 -1.973 1 95.31 73 ASN B CA 1
ATOM 1420 C C . ASN B 1 73 ? 13.438 5.488 -2.834 1 95.31 73 ASN B C 1
ATOM 1422 O O . ASN B 1 73 ? 13.438 5.574 -4.062 1 95.31 73 ASN B O 1
ATOM 1426 N N . GLU B 1 74 ? 13.258 4.344 -2.232 1 96.19 74 GLU B N 1
ATOM 1427 C CA . GLU B 1 74 ? 12.977 3.096 -2.934 1 96.19 74 GLU B CA 1
ATOM 1428 C C . GLU B 1 74 ? 11.812 2.348 -2.277 1 96.19 74 GLU B C 1
ATOM 1430 O O . GLU B 1 74 ? 11.797 2.162 -1.06 1 96.19 74 GLU B O 1
ATOM 1435 N N . LEU B 1 75 ? 10.953 2.014 -3.164 1 96.88 75 LEU B N 1
ATOM 1436 C CA . LEU B 1 75 ? 9.82 1.238 -2.672 1 96.88 75 LEU B CA 1
ATOM 1437 C C . LEU B 1 75 ? 10.25 -0.175 -2.293 1 96.88 75 LEU B C 1
ATOM 1439 O O . LEU B 1 75 ? 10.898 -0.862 -3.084 1 96.88 75 LEU B O 1
ATOM 1443 N N . GLN B 1 76 ? 9.906 -0.604 -1.037 1 96.19 76 GLN B N 1
ATOM 1444 C CA . GLN B 1 76 ? 10.273 -1.944 -0.589 1 96.19 76 GLN B CA 1
ATOM 1445 C C . GLN B 1 76 ? 9.039 -2.846 -0.502 1 96.19 76 GLN B C 1
ATOM 1447 O O . GLN B 1 76 ? 9.117 -4.035 -0.817 1 96.19 76 GLN B O 1
ATOM 1452 N N . LEU B 1 77 ? 7.938 -2.275 -0.117 1 96.44 77 LEU B N 1
ATOM 1453 C CA . LEU B 1 77 ? 6.762 -3.105 0.13 1 96.44 77 LEU B CA 1
ATOM 1454 C C . LEU B 1 77 ? 5.488 -2.273 0.055 1 96.44 77 LEU B C 1
ATOM 1456 O O . LEU B 1 77 ? 5.461 -1.126 0.508 1 96.44 77 LEU B O 1
ATOM 1460 N N . ILE B 1 78 ? 4.496 -2.842 -0.566 1 97.88 78 ILE B N 1
ATOM 1461 C CA . ILE B 1 78 ? 3.143 -2.301 -0.527 1 97.88 78 ILE B CA 1
ATOM 1462 C C . ILE B 1 78 ? 2.211 -3.291 0.167 1 97.88 78 ILE B C 1
ATOM 1464 O O . ILE B 1 78 ? 2.244 -4.488 -0.12 1 97.88 78 ILE B O 1
ATOM 1468 N N . ARG B 1 79 ? 1.453 -2.787 1.028 1 96.75 79 ARG B N 1
ATOM 1469 C CA . ARG B 1 79 ? 0.39 -3.59 1.623 1 96.75 79 ARG B CA 1
ATOM 1470 C C . ARG B 1 79 ? -0.966 -2.912 1.46 1 96.75 79 ARG B C 1
ATOM 1472 O O . ARG B 1 79 ? -1.154 -1.775 1.896 1 96.75 79 ARG B O 1
ATOM 1479 N N . LEU B 1 80 ? -1.826 -3.623 0.763 1 97.94 80 LEU B N 1
ATOM 1480 C CA . LEU B 1 80 ? -3.197 -3.154 0.589 1 97.94 80 LEU B CA 1
ATOM 1481 C C . LEU B 1 80 ? -4.172 -4.02 1.384 1 97.94 80 LEU B C 1
ATOM 1483 O O . LEU B 1 80 ? -4.301 -5.215 1.119 1 97.94 80 LEU B O 1
ATOM 1487 N N . ARG B 1 81 ? -4.777 -3.35 2.285 1 96.88 81 ARG B N 1
ATOM 1488 C CA . ARG B 1 81 ? -5.801 -4.055 3.051 1 96.88 81 ARG B CA 1
ATOM 1489 C C . ARG B 1 81 ? -7.199 -3.643 2.6 1 96.88 81 ARG B C 1
ATOM 1491 O O . ARG B 1 81 ? -7.504 -2.451 2.508 1 96.88 81 ARG B O 1
ATOM 1498 N N . SER B 1 82 ? -7.906 -4.605 2.236 1 96.69 82 SER B N 1
ATOM 1499 C CA . SER B 1 82 ? -9.305 -4.41 1.875 1 96.69 82 SER B CA 1
ATOM 1500 C C . SER B 1 82 ? -10.234 -5.145 2.836 1 96.69 82 SER B C 1
ATOM 1502 O O . SER B 1 82 ? -9.773 -5.789 3.781 1 96.69 82 SER B O 1
ATOM 1504 N N . LYS B 1 83 ? -11.523 -5.07 2.672 1 94 83 LYS B N 1
ATOM 1505 C CA . LYS B 1 83 ? -12.516 -5.777 3.475 1 94 83 LYS B CA 1
ATOM 1506 C C . LYS B 1 83 ? -12.344 -7.289 3.359 1 94 83 LYS B C 1
ATOM 1508 O O . LYS B 1 83 ? -12.656 -8.023 4.297 1 94 83 LYS B O 1
ATOM 1513 N N . LYS B 1 84 ? -11.719 -7.746 2.328 1 93.31 84 LYS B N 1
ATOM 1514 C CA . LYS B 1 84 ? -11.719 -9.18 2.045 1 93.31 84 LYS B CA 1
ATOM 1515 C C . LYS B 1 84 ? -10.32 -9.766 2.195 1 93.31 84 LYS B C 1
ATOM 1517 O O . LYS B 1 84 ? -10.141 -10.812 2.824 1 93.31 84 LYS B O 1
ATOM 1522 N N . ASP B 1 85 ? -9.312 -9.031 1.687 1 94.44 85 ASP B N 1
ATOM 1523 C CA . ASP B 1 85 ? -7.961 -9.586 1.64 1 94.44 85 ASP B CA 1
ATOM 1524 C C . ASP B 1 85 ? -6.918 -8.508 1.922 1 94.44 85 ASP B C 1
ATOM 1526 O O . ASP B 1 85 ? -7.242 -7.32 1.961 1 94.44 85 ASP B O 1
ATOM 1530 N N . GLU B 1 86 ? -5.848 -9.055 2.176 1 96.12 86 GLU B N 1
ATOM 1531 C CA . GLU B 1 86 ? -4.645 -8.227 2.16 1 96.12 86 GLU B CA 1
ATOM 1532 C C . GLU B 1 86 ? -3.691 -8.656 1.053 1 96.12 86 GLU B C 1
ATOM 1534 O O . GLU B 1 86 ? -3.359 -9.844 0.938 1 96.12 86 GLU B O 1
ATOM 1539 N N . VAL B 1 87 ? -3.328 -7.703 0.245 1 97.19 87 VAL B N 1
ATOM 1540 C CA . VAL B 1 87 ? -2.383 -7.977 -0.833 1 97.19 87 VAL B CA 1
ATOM 1541 C C . VAL B 1 87 ? -1.028 -7.355 -0.504 1 97.19 87 VAL B C 1
ATOM 1543 O O . VAL B 1 87 ? -0.947 -6.172 -0.169 1 97.19 87 VAL B O 1
ATOM 1546 N N . ILE B 1 88 ? 0.003 -8.141 -0.582 1 95.19 88 ILE B N 1
ATOM 1547 C CA . ILE B 1 88 ? 1.365 -7.676 -0.344 1 95.19 88 ILE B CA 1
ATOM 1548 C C . ILE B 1 88 ? 2.16 -7.719 -1.647 1 95.19 88 ILE B C 1
ATOM 1550 O O . ILE B 1 88 ? 2.178 -8.742 -2.338 1 95.19 88 ILE B O 1
ATOM 1554 N N . VAL B 1 89 ? 2.688 -6.562 -1.97 1 96.81 89 VAL B N 1
ATOM 1555 C CA . VAL B 1 89 ? 3.463 -6.449 -3.199 1 96.81 89 VAL B CA 1
ATOM 1556 C C . VAL B 1 89 ? 4.898 -6.039 -2.869 1 96.81 89 VAL B C 1
ATOM 1558 O O . VAL B 1 89 ? 5.121 -5.012 -2.227 1 96.81 89 VAL B O 1
ATOM 1561 N N . ALA B 1 90 ? 5.82 -6.824 -3.357 1 95.12 90 ALA B N 1
ATOM 1562 C CA . ALA B 1 90 ? 7.238 -6.551 -3.143 1 95.12 90 ALA B CA 1
ATOM 1563 C C . ALA B 1 90 ? 7.996 -6.516 -4.469 1 95.12 90 ALA B C 1
ATOM 1565 O O . ALA B 1 90 ? 8.328 -7.562 -5.031 1 95.12 90 ALA B O 1
ATOM 1566 N N . PRO B 1 91 ? 8.297 -5.262 -4.867 1 93.94 91 PRO B N 1
ATOM 1567 C CA . PRO B 1 91 ? 9.086 -5.156 -6.098 1 93.94 91 PRO B CA 1
ATOM 1568 C C . PRO B 1 91 ? 10.57 -5.422 -5.875 1 93.94 91 PRO B C 1
ATOM 1570 O O . PRO B 1 91 ? 11.109 -5.094 -4.812 1 93.94 91 PRO B O 1
ATOM 1573 N N . ASP B 1 92 ? 11.148 -6.035 -6.867 1 88.5 92 ASP B N 1
ATOM 1574 C CA . ASP B 1 92 ? 12.594 -6.23 -6.922 1 88.5 92 ASP B CA 1
ATOM 1575 C C . ASP B 1 92 ? 13.133 -5.926 -8.32 1 88.5 92 ASP B C 1
ATOM 1577 O O . ASP B 1 92 ? 12.383 -5.539 -9.211 1 88.5 92 ASP B O 1
ATOM 1581 N N . SER B 1 93 ? 14.383 -5.984 -8.43 1 88.75 93 SER B N 1
ATOM 1582 C CA . SER B 1 93 ? 15.047 -5.621 -9.68 1 88.75 93 SER B CA 1
ATOM 1583 C C . SER B 1 93 ? 14.555 -6.48 -10.836 1 88.75 93 SER B C 1
ATOM 1585 O O . SER B 1 93 ? 14.344 -5.977 -11.945 1 88.75 93 SER B O 1
ATOM 1587 N N . LYS B 1 94 ? 14.203 -7.672 -10.648 1 87.44 94 LYS B N 1
ATOM 1588 C CA . LYS B 1 94 ? 13.891 -8.57 -11.758 1 87.44 94 LYS B CA 1
ATOM 1589 C C . LYS B 1 94 ? 12.445 -9.047 -11.688 1 87.44 94 LYS B C 1
ATOM 1591 O O . LYS B 1 94 ? 11.836 -9.336 -12.719 1 87.44 94 LYS B O 1
ATOM 1596 N N . TYR B 1 95 ? 12.008 -9.141 -10.492 1 92.12 95 TYR B N 1
ATOM 1597 C CA . TYR B 1 95 ? 10.664 -9.695 -10.344 1 92.12 95 TYR B CA 1
ATOM 1598 C C . TYR B 1 95 ? 9.875 -8.93 -9.281 1 92.12 95 TYR B C 1
ATOM 1600 O O . TYR B 1 95 ? 10.445 -8.148 -8.523 1 92.12 95 TYR B O 1
ATOM 1608 N N . MET B 1 96 ? 8.641 -9.102 -9.359 1 94.44 96 MET B N 1
ATOM 1609 C CA . MET B 1 96 ? 7.711 -8.578 -8.359 1 94.44 96 MET B CA 1
ATOM 1610 C C . MET B 1 96 ? 6.883 -9.695 -7.742 1 94.44 96 MET B C 1
ATOM 1612 O O . MET B 1 96 ? 6.324 -10.531 -8.453 1 94.44 96 MET B O 1
ATOM 1616 N N . LEU B 1 97 ? 6.941 -9.695 -6.426 1 93.56 97 LEU B N 1
ATOM 1617 C CA . LEU B 1 97 ? 6.164 -10.695 -5.695 1 93.56 97 LEU B CA 1
ATOM 1618 C C . LEU B 1 97 ? 4.824 -10.117 -5.25 1 93.56 97 LEU B C 1
ATOM 1620 O O . LEU B 1 97 ? 4.766 -9.008 -4.719 1 93.56 97 LEU B O 1
ATOM 1624 N N . ILE B 1 98 ? 3.719 -10.844 -5.516 1 96.38 98 ILE B N 1
ATOM 1625 C CA . ILE B 1 98 ? 2.383 -10.484 -5.055 1 96.38 98 ILE B CA 1
ATOM 1626 C C . ILE B 1 98 ? 1.812 -11.617 -4.203 1 96.38 98 ILE B C 1
ATOM 1628 O O . ILE B 1 98 ? 1.725 -12.766 -4.66 1 96.38 98 ILE B O 1
ATOM 1632 N N . ILE B 1 99 ? 1.435 -11.258 -3.008 1 95.31 99 ILE B N 1
ATOM 1633 C CA . ILE B 1 99 ? 0.878 -12.242 -2.082 1 95.31 99 ILE B CA 1
ATOM 1634 C C . ILE B 1 99 ? -0.524 -11.812 -1.655 1 95.31 99 ILE B C 1
ATOM 1636 O O . ILE B 1 99 ? -0.747 -10.648 -1.318 1 95.31 99 ILE B O 1
ATOM 1640 N N . ILE B 1 100 ? -1.383 -12.719 -1.779 1 95.44 100 ILE B N 1
ATOM 1641 C CA . ILE B 1 100 ? -2.752 -12.484 -1.333 1 95.44 100 ILE B CA 1
ATOM 1642 C C . ILE B 1 100 ? -3.016 -13.266 -0.047 1 95.44 100 ILE B C 1
ATOM 1644 O O . ILE B 1 100 ? -2.805 -14.484 0.005 1 95.44 100 ILE B O 1
ATOM 1648 N N . GLN B 1 101 ? -3.373 -12.5 0.96 1 93.88 101 GLN B N 1
ATOM 1649 C CA . GLN B 1 101 ? -3.635 -13.133 2.25 1 93.88 101 GLN B CA 1
ATOM 1650 C C . GLN B 1 101 ? -4.98 -12.688 2.816 1 93.88 101 GLN B C 1
ATOM 1652 O O . GLN B 1 101 ? -5.52 -11.656 2.412 1 93.88 101 GLN B O 1
ATOM 1657 N N . ASP B 1 102 ? -5.461 -13.508 3.711 1 90.94 102 ASP B N 1
ATOM 1658 C CA . ASP B 1 102 ? -6.684 -13.133 4.418 1 90.94 102 ASP B CA 1
ATOM 1659 C C . ASP B 1 102 ? -6.461 -11.898 5.285 1 90.94 102 ASP B C 1
ATOM 1661 O O . ASP B 1 102 ? -5.438 -11.789 5.965 1 90.94 102 ASP B O 1
ATOM 1665 N N . ALA B 1 103 ? -7.434 -10.977 5.195 1 85.56 103 ALA B N 1
ATOM 1666 C CA . ALA B 1 103 ? -7.309 -9.742 5.957 1 85.56 103 ALA B CA 1
ATOM 1667 C C . ALA B 1 103 ? -7.438 -10 7.453 1 85.56 103 ALA B C 1
ATOM 1669 O O . ALA B 1 103 ? -6.922 -9.234 8.273 1 85.56 103 ALA B O 1
ATOM 1670 N N . ASP B 1 104 ? -8.211 -10.914 7.895 1 74.19 104 ASP B N 1
ATOM 1671 C CA . ASP B 1 104 ? -8.57 -11.141 9.289 1 74.19 104 ASP B CA 1
ATOM 1672 C C . ASP B 1 104 ? -7.566 -12.07 9.969 1 74.19 104 ASP B C 1
ATOM 1674 O O . ASP B 1 104 ? -7.77 -12.477 11.117 1 74.19 104 ASP B O 1
ATOM 1678 N N . MET B 1 105 ? -6.617 -12.414 9.266 1 63.97 105 MET B N 1
ATOM 1679 C CA . MET B 1 105 ? -5.785 -13.414 9.93 1 63.97 105 MET B CA 1
ATOM 1680 C C . MET B 1 105 ? -5.055 -12.812 11.125 1 63.97 105 MET B C 1
ATOM 1682 O O . MET B 1 105 ? -4.793 -13.508 12.109 1 63.97 105 MET B O 1
ATOM 1686 N N . ASP B 1 106 ? -4.684 -11.609 11.062 1 55.03 106 ASP B N 1
ATOM 1687 C CA . ASP B 1 106 ? -4.074 -11.141 12.297 1 55.03 106 ASP B CA 1
ATOM 1688 C C . ASP B 1 106 ? -5.098 -11.086 13.43 1 55.03 106 ASP B C 1
ATOM 1690 O O . ASP B 1 106 ? -4.73 -11.055 14.609 1 55.03 106 ASP B O 1
ATOM 1694 N N . LYS B 1 107 ? -6.367 -10.953 13.078 1 49.72 107 LYS B N 1
ATOM 1695 C CA . LYS B 1 107 ? -7.371 -10.984 14.141 1 49.72 107 LYS B CA 1
ATOM 1696 C C . LYS B 1 107 ? -7.617 -12.414 14.625 1 49.72 107 LYS B C 1
ATOM 1698 O O . LYS B 1 107 ? -7.98 -12.625 15.781 1 49.72 107 LYS B O 1
ATOM 1703 N N . ALA B 1 108 ? -7.52 -13.305 13.883 1 43.5 108 ALA B N 1
ATOM 1704 C CA . ALA B 1 108 ? -7.82 -14.648 14.367 1 43.5 108 ALA B CA 1
ATOM 1705 C C . ALA B 1 108 ? -6.809 -15.094 15.414 1 43.5 108 ALA B C 1
ATOM 1707 O O . ALA B 1 108 ? -7.133 -15.898 16.297 1 43.5 108 ALA B O 1
ATOM 1708 N N . GLU B 1 109 ? -5.629 -14.789 15.43 1 43.53 109 GLU B N 1
ATOM 1709 C CA . GLU B 1 109 ? -4.77 -15.281 16.5 1 43.53 109 GLU B CA 1
ATOM 1710 C C . GLU B 1 109 ? -5.105 -14.617 17.828 1 43.53 109 GLU B C 1
ATOM 1712 O O . GLU B 1 109 ? -4.699 -15.094 18.891 1 43.53 109 GLU B O 1
ATOM 1717 N N . SER B 1 110 ? -5.543 -13.383 17.891 1 38.97 110 SER B N 1
ATOM 1718 C CA . SER B 1 110 ? -5.875 -12.82 19.203 1 38.97 110 SER B CA 1
ATOM 1719 C C . SER B 1 110 ? -7.105 -13.5 19.797 1 38.97 110 SER B C 1
ATOM 1721 O O . SER B 1 110 ? -7.445 -13.266 20.953 1 38.97 110 SER B O 1
ATOM 1723 N N . LYS B 1 111 ? -7.914 -13.984 19.219 1 38.97 111 LYS B N 1
ATOM 1724 C CA . LYS B 1 111 ? -9.047 -14.688 19.812 1 38.97 111 LYS B CA 1
ATOM 1725 C C . LYS B 1 111 ? -8.672 -16.109 20.188 1 38.97 111 LYS B C 1
ATOM 1727 O O . LYS B 1 111 ? -9.523 -16.891 20.609 1 38.97 111 LYS B O 1
ATOM 1732 N N . LYS B 1 112 ? -7.336 -16.516 20.047 1 33.53 112 LYS B N 1
ATOM 1733 C CA . LYS B 1 112 ? -7.039 -17.781 20.719 1 33.53 112 LYS B CA 1
ATOM 1734 C C . LYS B 1 112 ? -6.496 -17.547 22.125 1 33.53 112 LYS B C 1
ATOM 1736 O O . LYS B 1 112 ? -5.727 -16.609 22.359 1 33.53 112 LYS B O 1
#

Secondary structure (DSSP, 8-state):
-------HHHHHHHHHHHHSTTEEEEEEEETTS-EEEE---GGGHHHHHHHHHHHHHHHHHHHHHHHHH-TT--EEEEEEEESSEEEEEEE-SSEEEEEEEETTHHHHGGG-/-------HHHHHHHHHHHHSTTEEEEEEEETTS-EEEE---GGGHHHHHHHHHHHHHHHHHHHHHHHHH-TT--EEEEEEEESSEEEEEEE-SSEEEEEEEETTHHHHTTT-

Sequence (224 aa):
MAAAGSGPDIEELVKRITSHHGVRGFLIINNEGIAIRHSFTEASRELAVQYAALFQPLAMSAKTVLQEIDSNNELQLIRLRSKKDEVIVAPDSKYMLIIIQDADMDKAESKKMAAAGSGPDIEELVKRITSHHGVRGFLIINNEGIAIRHSFTEASRELAVQYAALFQPLAMSAKTVLQEIDSNNELQLIRLRSKKDEVIVAPDSKYMLIIIQDADMDKAESKK

pLDDT: mean 84.25, std 18.2, range [21.66, 97.94]

Foldseek 3Di:
DLLPPCPPVVVVVVVVQVPDPFWPKKFKAWLVLHTPDMPDDPVCVVVNSVCSVPVSVVLVVVQVVQCVVPVPDGDAWDWDDDPFWIWIWGDDPTIIMIIIGGNCVVVVVVVD/DLPPPCPVVNVVVVVVQVPDPFWPKKFKFWLVLHTPDMPDDPVCVVVNSVCSVPVSVVLVVVQVVQCVVPVPDGDAWDWDDDPFWIWIWGDDPTIIMIIIGGNCVVVVVVVD

Organism: Leishmania major (NCBI:txid5664)

Solvent-accessible surface area (backbone atoms only — not comparable to full-atom values): 12179 Å² total; per-residue (Å²): 131,76,86,74,77,68,42,76,68,46,54,54,49,49,50,55,52,69,66,37,87,50,54,76,37,42,39,34,22,36,87,85,37,48,76,75,46,61,66,59,48,83,92,38,43,67,54,54,51,50,49,30,64,46,48,46,57,49,51,50,50,52,38,49,45,44,28,73,77,35,76,86,46,42,65,50,36,37,37,41,32,30,78,66,33,24,37,38,38,36,62,52,97,62,38,32,40,36,34,35,24,49,47,58,47,76,56,56,60,70,77,103,129,77,87,76,76,69,43,77,67,46,54,54,48,48,50,55,52,68,66,38,86,49,53,76,39,42,37,33,20,36,87,86,38,48,76,75,45,62,67,59,48,84,92,39,42,66,54,53,52,50,49,31,64,46,47,46,57,48,51,52,49,52,39,49,45,46,28,71,77,34,77,86,47,43,64,50,36,36,37,40,31,31,77,65,34,25,38,38,36,34,62,52,96,64,38,30,40,38,35,35,24,47,46,56,47,75,56,54,61,70,76,103

Nearest PDB structures (foldseek):
  8j07-assembly1_q5  TM=9.391E-01  e=2.958E-11  Homo sapiens
  8glv-assembly1_AI  TM=9.331E-01  e=3.341E-11  Chlamydomonas reinhardtii
  3l9k-assembly5_A  TM=9.636E-01  e=3.180E-10  Drosophila melanogaster
  3l7h-assembly1_A  TM=9.560E-01  e=6.213E-10  Drosophila melanogaster
  7ct3-assembly1_A  TM=6.425E-01  e=1.070E-04  Myxococcus xanthus DK 1622

InterPro domains:
  IPR004942 Roadblock/LAMTOR2 domain [PF03259] (10-101)
  IPR004942 Roadblock/LAMTOR2 domain [SM00960] (10-101)
  IPR016561 Dynein light chain roadblock-type 1/2 [PIRSF009998] (9-103)